Protein AF-A0A371YR78-F1 (afdb_monomer)

Nearest PDB structures (foldseek):
  7bwy-assembly3_C  TM=1.453E-01  e=8.650E+00  Antarctomyces psychrotrophicus

Mean predicted aligned error: 15.79 Å

Solvent-accessible surface area (backbone atoms only — not comparable to full-atom values): 16103 Å² total; per-residue (Å²): 145,84,81,76,69,66,65,63,57,56,56,53,57,57,55,60,62,66,70,72,74,78,79,88,76,85,85,79,84,78,85,78,88,76,86,79,81,86,80,88,74,90,76,87,78,86,79,80,78,83,82,79,84,77,8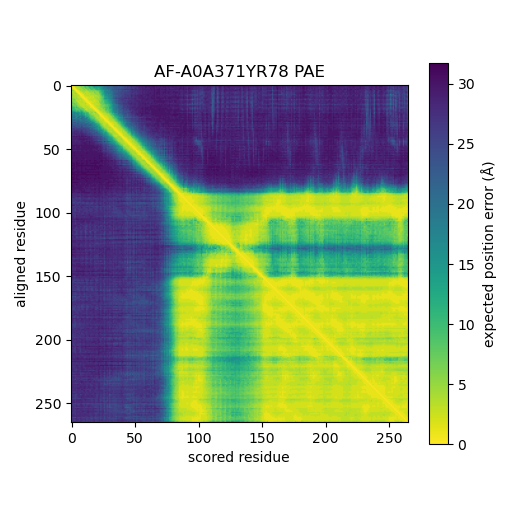8,82,81,84,84,84,78,90,74,90,76,82,88,77,92,69,91,77,86,76,79,84,77,72,75,77,74,77,75,76,80,82,65,42,43,71,67,46,56,89,37,47,34,34,39,39,13,26,40,37,47,44,45,32,54,66,52,73,69,54,25,52,50,46,23,53,54,46,34,73,73,44,98,54,50,83,39,72,64,49,49,51,53,25,46,50,56,29,70,72,48,66,53,78,96,53,67,42,30,34,34,39,36,33,68,35,90,56,38,33,24,41,40,41,24,26,44,43,60,32,39,36,27,77,42,70,45,58,92,34,36,43,36,39,40,41,24,7,50,35,38,49,38,64,46,72,83,72,58,90,81,36,46,43,33,36,32,33,70,37,73,76,70,40,91,82,46,40,81,56,88,63,75,54,54,68,59,34,64,98,42,72,67,56,52,48,50,47,38,68,62,37,72,51,76,70,71,44,80,48,53,33,64,60,39,40,74,46,78,45,109

Organism: NCBI:txid2136183

pLDDT: mean 79.12, std 22.02, range [37.0, 98.75]

Secondary structure (DSSP, 8-state):
--SSSHHHHHHHHHHHHHTS---------------------------PPP--------------PPP---------------PPPP-HHHHTTTSEEEEEEEEEE-TTSPPHHHHHHHHHHHHHTSS-TTSHHHHHHHHHHHHHPPPTT---EEEEEE--SS-EEEEEEESS--EEEEEESGGGEEEEEEEESS--EESSPPPTTSEEEEEESSPP--TTPEEPSSPP---SS--HHHHHHHHHHH-S--SEEEEEEEESEEEE-

Structure (mmCIF, N/CA/C/O backbone):
data_AF-A0A371YR78-F1
#
_entry.id   AF-A0A371YR78-F1
#
loop_
_atom_site.group_PDB
_atom_site.id
_atom_site.type_symbol
_atom_site.label_atom_id
_atom_site.label_alt_id
_atom_site.label_comp_id
_atom_site.label_asym_id
_atom_site.label_entity_id
_atom_site.label_seq_id
_atom_site.pdbx_PDB_ins_code
_atom_site.Cartn_x
_atom_site.Cartn_y
_atom_site.Cartn_z
_atom_site.occupancy
_atom_site.B_iso_or_equiv
_atom_site.auth_seq_id
_atom_site.auth_comp_id
_atom_site.auth_asym_id
_atom_site.auth_atom_id
_atom_site.pdbx_PDB_model_num
ATOM 1 N N . MET A 1 1 ? 42.076 -47.850 9.798 1.00 55.06 1 MET A N 1
ATOM 2 C CA . MET A 1 1 ? 42.773 -46.707 9.162 1.00 55.06 1 MET A CA 1
ATOM 3 C C . MET A 1 1 ? 41.816 -45.522 8.934 1.00 55.06 1 MET A C 1
ATOM 5 O O . MET A 1 1 ? 41.613 -45.125 7.803 1.00 55.06 1 MET A O 1
ATOM 9 N N . PHE A 1 2 ? 41.216 -44.944 9.986 1.00 54.38 2 PHE A N 1
ATOM 10 C CA . PHE A 1 2 ? 40.274 -43.804 9.857 1.00 54.38 2 PHE A CA 1
ATOM 11 C C . PHE A 1 2 ? 40.352 -42.824 11.050 1.00 54.38 2 PHE A C 1
ATOM 13 O O . PHE A 1 2 ? 39.359 -42.232 11.449 1.00 54.38 2 PHE A O 1
ATOM 20 N N . LYS A 1 3 ? 41.533 -42.659 11.666 1.00 50.00 3 LYS A N 1
ATOM 21 C CA . LYS A 1 3 ? 41.716 -41.764 12.832 1.00 50.00 3 LYS A CA 1
ATOM 22 C C . LYS A 1 3 ? 42.509 -40.478 12.559 1.00 50.00 3 LYS A C 1
ATOM 24 O O . LYS A 1 3 ? 42.510 -39.602 13.410 1.00 50.00 3 LYS A O 1
ATOM 29 N N . ASN A 1 4 ? 43.096 -40.310 11.370 1.00 50.75 4 ASN A N 1
ATOM 30 C CA . ASN A 1 4 ? 43.966 -39.160 11.069 1.00 50.75 4 ASN A CA 1
ATOM 31 C C . ASN A 1 4 ? 43.314 -38.030 10.254 1.00 50.75 4 ASN A C 1
ATOM 33 O O . ASN A 1 4 ? 43.978 -37.039 9.974 1.00 50.75 4 ASN A O 1
ATOM 37 N N . TRP A 1 5 ? 42.032 -38.131 9.887 1.00 50.28 5 TRP A N 1
ATOM 38 C CA . TRP A 1 5 ? 41.398 -37.127 9.016 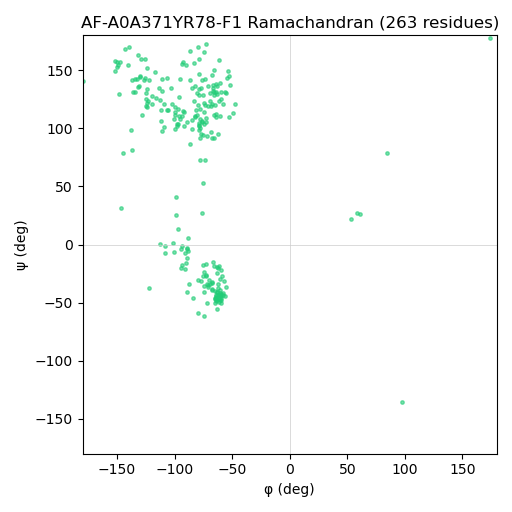1.00 50.28 5 TRP A CA 1
ATOM 39 C C . TRP A 1 5 ? 40.728 -35.966 9.775 1.00 50.28 5 TRP A C 1
ATOM 41 O O . TRP A 1 5 ? 40.595 -34.870 9.244 1.00 50.28 5 TRP A O 1
ATOM 51 N N . ILE A 1 6 ? 40.387 -36.159 11.053 1.00 59.34 6 ILE A N 1
ATOM 52 C CA . ILE A 1 6 ? 39.701 -35.143 11.875 1.00 59.34 6 ILE A CA 1
ATOM 53 C C . ILE A 1 6 ? 40.634 -34.007 12.335 1.00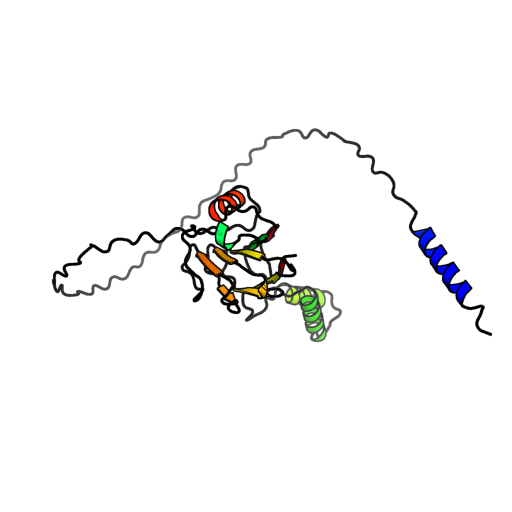 59.34 6 ILE A C 1
ATOM 55 O O . ILE A 1 6 ? 40.186 -32.876 12.509 1.00 59.34 6 ILE A O 1
ATOM 59 N N . PHE A 1 7 ? 41.940 -34.257 12.461 1.00 55.66 7 PHE A N 1
ATOM 60 C CA . PHE A 1 7 ? 42.885 -33.236 12.934 1.00 55.66 7 PHE A CA 1
ATOM 61 C C . PHE A 1 7 ? 43.213 -32.154 11.892 1.00 55.66 7 PHE A C 1
ATOM 63 O O . PHE A 1 7 ? 43.553 -31.035 12.267 1.00 55.66 7 PHE A O 1
ATOM 70 N N . VAL A 1 8 ? 43.056 -32.437 10.594 1.00 60.12 8 VAL A N 1
ATOM 71 C CA . VAL A 1 8 ? 43.388 -31.473 9.529 1.00 60.12 8 VAL A CA 1
ATOM 72 C C . VAL A 1 8 ? 42.315 -30.384 9.392 1.00 60.12 8 VAL A C 1
ATOM 74 O O . VAL A 1 8 ? 42.638 -29.234 9.100 1.00 60.12 8 VAL A O 1
ATOM 77 N N . HIS A 1 9 ? 41.046 -30.697 9.672 1.00 58.97 9 HIS A N 1
ATOM 78 C CA . HIS A 1 9 ? 39.962 -29.714 9.575 1.00 58.97 9 HIS A CA 1
ATOM 79 C C . HIS A 1 9 ? 39.868 -28.777 10.783 1.00 58.97 9 HIS A C 1
ATOM 81 O O . HIS A 1 9 ? 39.542 -27.605 10.610 1.00 58.97 9 HIS A O 1
ATOM 87 N N . PHE A 1 10 ? 40.239 -29.230 11.985 1.00 56.75 10 PHE A N 1
ATOM 88 C CA . PHE A 1 10 ? 40.263 -28.345 13.155 1.00 56.75 10 PHE A CA 1
ATOM 89 C C . PHE A 1 10 ? 41.344 -27.260 13.060 1.00 56.75 10 PHE A C 1
ATOM 91 O O . PHE A 1 10 ? 41.120 -26.136 13.504 1.00 56.75 10 PHE A O 1
ATOM 98 N N . PHE A 1 11 ? 42.482 -27.550 12.419 1.00 57.38 11 PHE A N 1
ATOM 99 C CA . PHE A 1 11 ? 43.563 -26.570 12.272 1.00 57.38 11 PHE A CA 1
ATOM 100 C C . PHE A 1 11 ? 43.200 -25.419 11.315 1.00 57.38 11 PHE A C 1
ATOM 102 O O . PHE A 1 11 ? 43.620 -24.284 11.526 1.00 57.38 11 PHE A O 1
ATOM 109 N N . TRP A 1 12 ? 42.361 -25.678 10.305 1.00 54.44 12 TRP A N 1
ATOM 110 C CA . TRP A 1 12 ? 41.886 -24.643 9.379 1.00 54.44 12 TRP A CA 1
ATOM 111 C C . TRP A 1 12 ? 40.834 -23.716 9.999 1.00 54.44 12 TRP A C 1
ATOM 113 O O . TRP A 1 12 ? 40.859 -22.515 9.744 1.00 54.44 12 TRP A O 1
ATOM 123 N N . ILE A 1 13 ? 39.949 -24.232 10.858 1.00 58.75 13 ILE A N 1
ATOM 124 C CA . ILE A 1 13 ? 38.912 -23.410 11.508 1.00 58.75 13 ILE A CA 1
ATOM 125 C C . ILE A 1 13 ? 39.537 -22.409 12.493 1.00 58.75 13 ILE A C 1
ATOM 127 O O . ILE A 1 13 ? 39.119 -21.253 12.543 1.00 58.75 13 ILE A O 1
ATOM 131 N N . VAL A 1 14 ? 40.585 -22.807 13.223 1.00 59.38 14 VAL A N 1
ATOM 132 C CA . VAL A 1 14 ? 41.291 -21.904 14.151 1.00 59.38 14 VAL A CA 1
ATOM 133 C C . VAL A 1 14 ? 42.070 -20.815 13.400 1.00 59.38 14 VAL A C 1
ATOM 135 O O . VAL A 1 14 ? 42.114 -19.675 13.859 1.00 59.38 14 VAL A O 1
ATOM 138 N N . LEU A 1 15 ? 42.617 -21.115 12.215 1.00 55.44 15 LEU A N 1
ATOM 139 C CA . LEU A 1 15 ? 43.353 -20.126 11.419 1.00 55.44 15 LEU A CA 1
ATOM 140 C C . LEU A 1 15 ? 42.436 -19.046 10.813 1.00 55.44 15 LEU A C 1
ATOM 142 O O . LEU A 1 15 ? 42.827 -17.885 10.733 1.00 55.44 15 LEU A O 1
ATOM 146 N N . VAL A 1 16 ? 41.203 -19.403 10.430 1.00 58.34 16 VAL A N 1
ATOM 147 C CA . VAL A 1 16 ? 40.225 -18.438 9.888 1.00 58.34 16 VAL A CA 1
ATOM 148 C C . VAL A 1 16 ? 39.695 -17.499 10.978 1.00 58.34 16 VAL A C 1
ATOM 150 O O . VAL A 1 16 ? 39.480 -16.318 10.716 1.00 58.34 16 VAL A O 1
ATOM 153 N N . LEU A 1 17 ? 39.551 -17.975 12.219 1.00 53.50 17 LEU A N 1
ATOM 154 C CA . LEU A 1 17 ? 39.110 -17.141 13.345 1.00 53.50 17 LEU A CA 1
ATOM 155 C C . LEU A 1 17 ? 40.182 -16.147 13.827 1.00 53.50 17 LEU A C 1
ATOM 157 O O . LEU A 1 17 ? 39.831 -15.071 14.307 1.00 53.50 17 LEU A O 1
ATOM 161 N N . ALA A 1 18 ? 41.472 -16.448 13.647 1.00 55.84 18 ALA A N 1
ATOM 162 C CA . ALA A 1 18 ? 42.561 -15.543 14.030 1.00 55.84 18 ALA A CA 1
ATOM 163 C C . ALA A 1 18 ? 42.749 -14.344 13.072 1.00 55.84 18 ALA A C 1
ATOM 165 O O . ALA A 1 18 ? 43.353 -13.346 13.455 1.00 55.84 18 ALA A O 1
ATOM 166 N N . LEU A 1 19 ? 42.210 -14.404 11.849 1.00 53.34 19 LEU A N 1
ATOM 167 C CA . LEU A 1 19 ? 42.351 -13.345 10.836 1.00 53.34 19 LEU A CA 1
ATOM 168 C C . LEU A 1 19 ? 41.259 -12.261 10.890 1.00 53.34 19 LEU A C 1
ATOM 170 O O . LEU A 1 19 ? 41.344 -11.285 10.153 1.00 53.34 19 LEU A O 1
ATOM 174 N N . ILE A 1 20 ? 40.253 -12.389 11.763 1.00 54.78 20 ILE A N 1
ATOM 175 C CA . ILE A 1 20 ? 39.130 -11.431 11.854 1.00 54.78 20 ILE A CA 1
ATOM 176 C C . ILE A 1 20 ? 39.370 -10.342 12.927 1.00 54.78 20 ILE A C 1
ATOM 178 O O . ILE A 1 20 ? 38.588 -9.405 13.048 1.00 54.78 20 ILE A O 1
ATOM 182 N N . GLN A 1 21 ? 40.469 -10.396 13.690 1.00 52.03 21 GLN A N 1
ATOM 183 C CA . GLN A 1 21 ? 40.718 -9.461 14.803 1.00 52.03 21 GLN A CA 1
ATOM 184 C C . GLN A 1 21 ? 41.622 -8.254 14.501 1.00 52.03 21 GLN A C 1
ATOM 186 O O . GLN A 1 21 ? 42.023 -7.551 15.428 1.00 52.03 21 GLN A O 1
ATOM 191 N N . THR A 1 22 ? 41.921 -7.941 13.241 1.00 50.50 22 THR A N 1
ATOM 192 C CA . THR A 1 22 ? 42.709 -6.741 12.922 1.00 50.50 22 THR A CA 1
ATOM 193 C C . THR A 1 22 ? 41.827 -5.550 12.541 1.00 50.50 22 THR A C 1
ATOM 195 O O . THR A 1 22 ? 41.166 -5.558 11.509 1.00 50.50 22 THR A O 1
ATOM 198 N N . GLU A 1 23 ? 41.924 -4.514 13.382 1.00 49.66 23 GLU A N 1
ATOM 199 C CA . GLU A 1 23 ? 41.679 -3.089 13.108 1.00 49.66 23 GLU A CA 1
ATOM 200 C C . GLU A 1 23 ? 40.237 -2.552 13.183 1.00 49.66 23 GLU A C 1
ATOM 202 O O . GLU A 1 23 ? 39.620 -2.182 12.189 1.00 49.66 23 GLU A O 1
ATOM 207 N N . GLN A 1 24 ? 39.761 -2.313 14.410 1.00 46.53 24 GLN A N 1
ATOM 208 C CA . GLN A 1 24 ? 38.930 -1.133 14.678 1.00 46.53 24 GLN A CA 1
ATOM 209 C C . GLN A 1 24 ? 39.798 -0.038 15.302 1.00 46.53 24 GLN A C 1
ATOM 211 O O . GLN A 1 24 ? 40.105 -0.052 16.493 1.00 46.53 24 GLN A O 1
ATOM 216 N N . LYS A 1 25 ? 40.214 0.914 14.465 1.00 54.31 25 LYS A N 1
ATOM 217 C CA . LYS A 1 25 ? 40.849 2.160 14.895 1.00 54.31 25 LYS A CA 1
ATOM 218 C C . LYS A 1 25 ? 39.745 3.118 15.380 1.00 54.31 25 LYS A C 1
ATOM 220 O O . LYS A 1 25 ? 38.772 3.305 14.648 1.00 54.31 25 LYS A O 1
ATOM 225 N N . PRO A 1 26 ? 39.845 3.714 16.580 1.00 55.88 26 PRO A N 1
ATOM 226 C CA . PRO A 1 26 ? 38.844 4.661 17.056 1.00 55.88 26 PRO A CA 1
ATOM 227 C C . PRO A 1 26 ? 38.851 5.925 16.186 1.00 55.88 26 PRO A C 1
ATOM 229 O O . PRO A 1 26 ? 39.904 6.500 15.911 1.00 55.88 26 PRO A O 1
ATOM 232 N N . ILE A 1 27 ? 37.663 6.340 15.745 1.00 54.22 27 ILE A N 1
ATOM 233 C CA . ILE A 1 27 ? 37.444 7.596 15.025 1.00 54.22 27 ILE A CA 1
ATOM 234 C C . ILE A 1 27 ? 37.484 8.728 16.057 1.00 54.22 27 ILE A C 1
ATOM 236 O O . ILE A 1 27 ? 36.554 8.903 16.843 1.00 54.22 27 ILE A O 1
ATOM 240 N N . THR A 1 28 ? 38.579 9.484 16.065 1.00 50.22 28 THR A N 1
ATOM 241 C CA . THR A 1 28 ? 38.681 10.760 16.777 1.00 50.22 28 THR A CA 1
ATOM 242 C C . THR A 1 28 ? 37.973 11.824 15.943 1.00 50.22 28 THR A C 1
ATOM 244 O O . THR A 1 28 ? 38.464 12.211 14.886 1.00 50.22 28 THR A O 1
ATOM 247 N N . ASN A 1 29 ? 36.808 12.283 16.397 1.00 52.91 29 ASN A N 1
ATOM 248 C CA . ASN A 1 29 ? 36.116 13.420 15.794 1.00 52.91 29 ASN A CA 1
ATOM 249 C C . ASN A 1 29 ? 36.775 14.722 16.271 1.00 52.91 29 ASN A C 1
ATOM 251 O O . ASN A 1 29 ? 36.485 15.199 17.368 1.00 52.91 29 ASN A O 1
ATOM 255 N N . GLU A 1 30 ? 37.651 15.303 15.452 1.00 47.72 30 GLU A N 1
ATOM 256 C CA . GLU A 1 30 ? 38.012 16.715 15.578 1.00 47.72 30 GLU A CA 1
ATOM 257 C C . GLU A 1 30 ? 36.854 17.571 15.056 1.00 47.72 30 GLU A C 1
ATOM 259 O O . GLU A 1 30 ? 36.501 17.550 13.877 1.00 47.72 30 GLU A O 1
ATOM 264 N N . ILE A 1 31 ? 36.239 18.325 15.964 1.00 49.16 31 ILE A N 1
ATOM 265 C CA . ILE A 1 31 ? 35.257 19.355 15.638 1.00 49.16 31 ILE A CA 1
ATOM 266 C C . ILE A 1 31 ? 36.040 20.571 15.136 1.00 49.16 31 ILE A C 1
ATOM 268 O O . ILE A 1 31 ? 36.513 21.390 15.922 1.00 49.16 31 ILE A O 1
ATOM 272 N N . THR A 1 32 ? 36.197 20.689 13.818 1.00 43.75 32 THR A N 1
ATOM 273 C CA . THR A 1 32 ? 36.641 21.936 13.187 1.00 43.75 32 THR A CA 1
ATOM 274 C C . THR A 1 32 ? 35.428 22.832 12.961 1.00 43.75 32 THR A C 1
ATOM 276 O O . THR A 1 32 ? 34.675 22.679 12.001 1.00 43.75 32 THR A O 1
ATOM 279 N N . THR A 1 33 ? 35.239 23.787 13.867 1.00 47.06 33 THR A N 1
ATOM 280 C CA . THR A 1 33 ? 34.300 24.900 13.708 1.00 47.06 33 THR A CA 1
ATOM 281 C C . THR A 1 33 ? 34.806 25.822 12.598 1.00 47.06 33 THR A C 1
ATOM 283 O O . THR A 1 33 ? 35.661 26.673 12.833 1.00 47.06 33 THR A O 1
ATOM 286 N N . SER A 1 34 ? 34.295 25.650 11.379 1.00 41.47 34 SER A N 1
ATOM 287 C CA . SER A 1 34 ? 34.470 26.621 10.298 1.00 41.47 34 SER A CA 1
ATOM 288 C C . SER A 1 34 ? 33.291 27.592 10.315 1.00 41.47 34 SER A C 1
ATOM 290 O O . SER A 1 34 ? 32.139 27.200 10.131 1.00 41.47 34 SER A O 1
ATOM 292 N N . GLN A 1 35 ? 33.589 28.855 10.613 1.00 46.53 35 GLN A N 1
ATOM 293 C CA . GLN A 1 35 ? 32.654 29.966 10.501 1.00 46.53 35 GLN A CA 1
ATOM 294 C C . GLN A 1 35 ? 32.346 30.206 9.021 1.00 46.53 35 GLN A C 1
ATOM 296 O O . GLN A 1 35 ? 33.255 30.479 8.239 1.00 46.53 35 GLN A O 1
ATOM 301 N N . LEU A 1 36 ? 31.070 30.111 8.645 1.00 42.03 36 LEU A N 1
ATOM 302 C CA . LEU A 1 36 ? 30.600 30.540 7.334 1.00 42.03 36 LEU A CA 1
ATOM 303 C C . LEU A 1 36 ? 30.043 31.959 7.462 1.00 42.03 36 LEU A C 1
ATOM 305 O O . LEU A 1 36 ? 29.018 32.187 8.106 1.00 42.03 36 LEU A O 1
ATOM 309 N N . GLU A 1 37 ? 30.759 32.907 6.866 1.00 44.47 37 GLU A N 1
ATOM 310 C CA . GLU A 1 37 ? 30.317 34.280 6.669 1.00 44.47 37 GLU A CA 1
ATOM 311 C C . GLU A 1 37 ? 29.090 34.324 5.752 1.00 44.47 37 GLU A C 1
ATOM 313 O O . GLU A 1 37 ? 29.060 33.766 4.653 1.00 44.47 37 GLU A O 1
ATOM 318 N N . THR A 1 38 ? 28.066 35.034 6.214 1.00 39.38 38 THR A N 1
ATOM 319 C CA . THR A 1 38 ? 26.850 35.329 5.459 1.00 39.38 38 THR A CA 1
ATOM 320 C C . THR A 1 38 ? 27.136 36.471 4.483 1.00 39.38 38 THR A C 1
ATOM 322 O O . THR A 1 38 ? 27.159 37.635 4.881 1.00 39.38 38 THR A O 1
ATOM 325 N N . VAL A 1 39 ? 27.329 36.169 3.196 1.00 40.88 39 VAL A N 1
ATOM 326 C CA . VAL A 1 39 ? 27.308 37.186 2.133 1.00 40.88 39 VAL A CA 1
ATOM 327 C C . VAL A 1 39 ? 25.931 37.186 1.479 1.00 40.88 39 VAL A C 1
ATOM 329 O O . VAL A 1 39 ? 25.578 36.316 0.685 1.00 40.88 39 VAL A O 1
ATOM 332 N N . ASN A 1 40 ? 25.147 38.201 1.836 1.00 43.00 40 ASN A N 1
ATOM 333 C CA . ASN A 1 40 ? 23.921 38.577 1.149 1.00 43.00 40 ASN A CA 1
ATOM 334 C C . ASN A 1 40 ? 24.253 39.049 -0.271 1.00 43.00 40 ASN A C 1
ATOM 336 O O . ASN A 1 40 ? 24.930 40.059 -0.460 1.00 43.00 40 ASN A O 1
ATOM 340 N N . THR A 1 41 ? 23.722 38.380 -1.290 1.00 37.00 41 THR A N 1
ATOM 341 C CA . THR A 1 41 ? 23.574 38.984 -2.619 1.00 37.00 41 THR A CA 1
ATOM 342 C C . THR A 1 41 ? 22.211 38.609 -3.177 1.00 37.00 41 THR A C 1
ATOM 344 O O . THR A 1 41 ? 21.991 37.516 -3.694 1.00 37.00 41 THR A O 1
ATOM 347 N N . ALA A 1 42 ? 21.273 39.544 -3.033 1.00 40.72 42 ALA A N 1
ATOM 348 C CA . ALA A 1 42 ? 19.962 39.489 -3.651 1.00 40.72 42 ALA A CA 1
ATOM 349 C C . ALA A 1 42 ? 20.119 39.550 -5.176 1.00 40.72 42 ALA A C 1
ATOM 351 O O . ALA A 1 42 ? 20.467 40.587 -5.739 1.00 40.72 42 ALA A O 1
ATOM 352 N N . ARG A 1 43 ? 19.849 38.432 -5.854 1.00 37.22 43 ARG A N 1
ATOM 353 C CA . ARG A 1 43 ? 19.693 38.389 -7.308 1.00 37.22 43 ARG A CA 1
ATOM 354 C C . ARG A 1 43 ? 18.200 38.429 -7.616 1.00 37.22 43 ARG A C 1
ATOM 356 O O . ARG A 1 43 ? 17.505 37.430 -7.464 1.00 37.22 43 ARG A O 1
ATOM 363 N N . GLN A 1 44 ? 17.706 39.599 -8.013 1.00 38.88 44 GLN A N 1
ATOM 364 C CA . GLN A 1 44 ? 16.355 39.747 -8.548 1.00 38.88 44 GLN A CA 1
ATOM 365 C C . GLN A 1 44 ? 16.255 38.962 -9.861 1.00 38.88 44 GLN A C 1
ATOM 367 O O . GLN A 1 44 ? 16.903 39.300 -10.851 1.00 38.88 44 GLN A O 1
ATOM 372 N N . ILE A 1 45 ? 15.459 37.893 -9.857 1.00 39.59 45 ILE A N 1
ATOM 373 C CA . ILE A 1 45 ? 15.058 37.185 -11.071 1.00 39.59 45 ILE A CA 1
ATOM 374 C C . ILE A 1 45 ? 13.721 37.779 -11.501 1.00 39.59 45 ILE A C 1
ATOM 376 O O . ILE A 1 45 ? 12.702 37.619 -10.833 1.00 39.59 45 ILE A O 1
ATOM 380 N N . ASN A 1 46 ? 13.757 38.495 -12.619 1.00 42.84 46 ASN A N 1
ATOM 381 C CA . ASN A 1 46 ? 12.594 39.061 -13.281 1.00 42.84 46 ASN A CA 1
ATOM 382 C C . ASN A 1 46 ? 11.854 37.918 -14.000 1.00 42.84 46 ASN A C 1
ATOM 384 O O . ASN A 1 46 ? 12.230 37.527 -15.106 1.00 42.84 46 ASN A O 1
ATOM 388 N N . VAL A 1 47 ? 10.849 37.325 -13.350 1.00 37.47 47 VAL A N 1
ATOM 389 C CA . VAL A 1 47 ? 9.997 36.299 -13.966 1.00 37.47 47 VAL A CA 1
ATOM 390 C C . VAL A 1 47 ? 8.888 37.000 -14.741 1.00 37.47 47 VAL A C 1
ATOM 392 O O . VAL A 1 47 ? 7.971 37.588 -14.172 1.00 37.47 47 VAL A O 1
ATOM 395 N N . ARG A 1 48 ? 9.010 36.952 -16.067 1.00 37.66 48 ARG A N 1
ATOM 396 C CA . ARG A 1 48 ? 8.016 37.424 -17.031 1.00 37.66 48 ARG A CA 1
ATOM 397 C C . ARG A 1 48 ? 6.823 36.464 -17.010 1.00 37.66 48 ARG A C 1
ATOM 399 O O . ARG A 1 48 ? 6.979 35.280 -17.295 1.00 37.66 48 ARG A O 1
ATOM 406 N N . THR A 1 49 ? 5.651 36.977 -16.664 1.00 43.62 49 THR A N 1
ATOM 407 C CA . THR A 1 49 ? 4.365 36.273 -16.723 1.00 43.62 49 THR A CA 1
ATOM 408 C C . THR A 1 49 ? 4.007 35.972 -18.184 1.00 43.62 49 THR A C 1
ATOM 410 O O . THR A 1 49 ? 4.031 36.900 -18.996 1.00 43.62 49 THR A O 1
ATOM 413 N N . PRO A 1 50 ? 3.669 34.728 -18.563 1.00 41.19 50 PRO A N 1
ATOM 414 C CA . PRO A 1 50 ? 3.039 34.472 -19.847 1.00 41.19 50 PRO A CA 1
ATOM 415 C C . PRO A 1 50 ? 1.551 34.833 -19.766 1.00 41.19 50 PRO A C 1
ATOM 417 O O . PRO A 1 50 ? 0.783 34.247 -19.004 1.00 41.19 50 PRO A O 1
ATOM 420 N N . THR A 1 51 ? 1.163 35.830 -20.556 1.00 38.06 51 THR A N 1
ATOM 421 C CA . THR A 1 51 ? -0.225 36.174 -20.862 1.00 38.06 51 THR A CA 1
ATOM 422 C C . THR A 1 51 ? -0.832 35.026 -21.669 1.00 38.06 51 THR A C 1
ATOM 424 O O . THR A 1 51 ? -0.423 34.785 -22.801 1.00 38.06 51 THR A O 1
ATOM 427 N N . SER A 1 52 ? -1.776 34.291 -21.080 1.00 42.56 52 SER A N 1
ATOM 428 C CA . SER A 1 52 ? -2.614 33.337 -21.810 1.00 42.56 52 SER A CA 1
ATOM 429 C C . SER A 1 52 ? -3.706 34.121 -22.528 1.00 42.56 52 SER A C 1
ATOM 431 O O . SER A 1 52 ? -4.660 34.572 -21.895 1.00 42.56 52 SER A O 1
ATOM 433 N N . GLU A 1 53 ? -3.563 34.287 -23.840 1.00 46.25 53 GLU A N 1
ATOM 434 C CA . GLU A 1 53 ? -4.680 34.640 -24.712 1.00 46.25 53 GLU A CA 1
ATOM 435 C C . GLU A 1 53 ? -5.702 33.499 -24.691 1.00 46.25 53 GLU A C 1
ATOM 437 O O . GLU A 1 53 ? -5.369 32.314 -24.746 1.00 46.25 53 GLU A O 1
ATOM 442 N N . ARG A 1 54 ? -6.957 33.887 -24.485 1.00 37.47 54 ARG A N 1
ATOM 443 C CA . ARG A 1 54 ? -8.122 33.032 -24.316 1.00 37.47 54 ARG A CA 1
ATOM 444 C C . ARG A 1 54 ? -8.965 33.246 -25.566 1.00 37.47 54 ARG A C 1
ATOM 446 O O . ARG A 1 54 ? -9.680 34.238 -25.635 1.00 37.47 54 ARG A O 1
ATOM 453 N N . ASP A 1 55 ? -8.852 32.352 -26.541 1.00 38.72 55 ASP A N 1
ATOM 454 C CA . ASP A 1 55 ? -9.763 32.345 -27.684 1.00 38.72 55 ASP A CA 1
ATOM 455 C C . ASP A 1 55 ? -11.082 31.688 -27.267 1.00 38.72 55 ASP A C 1
ATOM 457 O O . ASP A 1 55 ? -11.204 30.471 -27.111 1.00 38.72 55 ASP A O 1
ATOM 461 N N . GLU A 1 56 ? -12.076 32.543 -27.042 1.00 43.72 56 GLU A N 1
ATOM 462 C CA . GLU A 1 56 ? -13.482 32.184 -26.965 1.00 43.72 56 GLU A CA 1
ATOM 463 C C . GLU A 1 56 ? -14.010 31.875 -28.373 1.00 43.72 56 GLU A C 1
ATOM 465 O O . GLU A 1 56 ? -14.058 32.740 -29.244 1.00 43.72 56 GLU A O 1
ATOM 470 N N . SER A 1 57 ? -14.500 30.655 -28.586 1.00 40.25 57 SER A N 1
ATOM 471 C CA . SER A 1 57 ? -15.526 30.401 -29.601 1.00 40.25 57 SER A CA 1
ATOM 472 C C . SER A 1 57 ? -16.588 29.462 -29.030 1.00 40.25 57 SER A C 1
ATOM 474 O O . SER A 1 57 ? -16.589 28.249 -29.221 1.00 40.25 57 SER A O 1
ATOM 476 N N . PHE A 1 58 ? -17.507 30.049 -28.262 1.00 39.38 58 PHE A N 1
ATOM 477 C CA . PHE A 1 58 ? -18.749 29.397 -27.861 1.00 39.38 58 PHE A CA 1
ATOM 478 C C . PHE A 1 58 ? -19.763 29.532 -29.003 1.00 39.38 58 PHE A C 1
ATOM 480 O O . PHE A 1 58 ? -20.252 30.623 -29.291 1.00 39.38 58 PHE A O 1
ATOM 487 N N . SER A 1 59 ? -20.081 28.414 -29.657 1.00 41.22 59 SER A N 1
ATOM 488 C CA . SER A 1 59 ? -21.217 28.317 -30.572 1.00 41.22 59 SER A CA 1
ATOM 489 C C . SER A 1 59 ? -22.493 28.098 -29.756 1.00 41.22 59 SER A C 1
ATOM 491 O O . SER A 1 59 ? -22.636 27.101 -29.048 1.00 41.22 59 SER A O 1
ATOM 493 N N . THR A 1 60 ? -23.406 29.062 -29.821 1.00 37.09 60 THR A N 1
ATOM 494 C CA . THR A 1 60 ? -24.727 29.032 -29.193 1.00 37.09 60 THR A CA 1
ATOM 495 C C . THR A 1 60 ? -25.752 28.412 -30.143 1.00 37.09 60 THR A C 1
ATOM 497 O O . THR A 1 60 ? -26.232 29.057 -31.072 1.00 37.09 60 THR A O 1
ATOM 500 N N . THR A 1 61 ? -26.162 27.169 -29.887 1.00 46.75 61 THR A N 1
ATOM 501 C CA . THR A 1 61 ? -27.409 26.618 -30.441 1.00 46.75 61 THR A CA 1
ATOM 502 C C . THR A 1 61 ? -28.534 26.747 -29.422 1.00 46.75 61 THR A C 1
ATOM 504 O O . THR A 1 61 ? -28.626 25.984 -28.461 1.00 46.75 61 THR A O 1
ATOM 507 N N . ASN A 1 62 ? -29.403 27.729 -29.664 1.00 41.25 62 ASN A N 1
ATOM 508 C CA . ASN A 1 62 ? -30.691 27.891 -29.001 1.00 41.25 62 ASN A CA 1
ATOM 509 C C . ASN A 1 62 ? -31.572 26.664 -29.266 1.00 41.25 62 ASN A C 1
ATOM 511 O O . ASN A 1 62 ? -32.054 26.481 -30.381 1.00 41.25 62 ASN A O 1
ATOM 515 N N . THR A 1 63 ? -31.820 25.858 -28.232 1.00 39.97 63 THR A N 1
ATOM 516 C CA . THR A 1 63 ? -32.892 24.856 -28.250 1.00 39.97 63 THR A CA 1
ATOM 517 C C . THR A 1 63 ? -33.958 25.278 -27.251 1.00 39.97 63 THR A C 1
ATOM 519 O O . THR A 1 63 ? -33.768 25.230 -26.038 1.00 39.97 63 THR A O 1
ATOM 522 N N . THR A 1 64 ? -35.074 25.759 -27.786 1.00 42.09 64 THR A N 1
ATOM 523 C CA . THR A 1 64 ? -36.270 26.146 -27.045 1.00 42.09 64 THR A CA 1
ATOM 524 C C . THR A 1 64 ? -36.975 24.879 -26.558 1.00 42.09 64 THR A C 1
ATOM 526 O O . THR A 1 64 ? -37.604 24.184 -27.351 1.00 42.09 64 THR A O 1
ATOM 529 N N . HIS A 1 65 ? -36.878 24.570 -25.263 1.00 43.97 65 HIS A N 1
ATOM 530 C CA . HIS A 1 65 ? -37.716 23.551 -24.633 1.00 43.97 65 HIS A CA 1
ATOM 531 C C . HIS A 1 65 ? -38.843 24.206 -23.839 1.00 43.97 65 HIS A C 1
ATOM 533 O O . HIS A 1 65 ? -38.638 25.017 -22.938 1.00 43.97 65 HIS A O 1
ATOM 539 N N . THR A 1 66 ? -40.050 23.844 -24.248 1.00 43.22 66 THR A N 1
ATOM 540 C CA . THR A 1 66 ? -41.351 24.258 -23.746 1.00 43.22 66 THR A CA 1
ATOM 541 C C . THR A 1 66 ? -41.507 23.890 -22.271 1.00 43.22 66 THR A C 1
ATOM 543 O O . THR A 1 66 ? -41.361 22.731 -21.888 1.00 43.22 66 THR A O 1
ATOM 546 N N . ALA A 1 67 ? -41.818 24.887 -21.442 1.00 44.66 67 ALA A N 1
ATOM 547 C CA . ALA A 1 67 ? -42.115 24.715 -20.028 1.00 44.66 67 ALA A CA 1
ATOM 548 C C . ALA A 1 67 ? -43.450 23.975 -19.840 1.00 44.66 67 ALA A C 1
ATOM 550 O O . ALA A 1 67 ? -44.503 24.470 -20.238 1.00 44.66 67 ALA A O 1
ATOM 551 N N . SER A 1 68 ? -43.406 22.810 -19.193 1.00 49.88 68 SER A N 1
ATOM 552 C CA . SER A 1 68 ? -44.576 22.157 -18.603 1.00 49.88 68 SER A CA 1
ATOM 553 C C . SER A 1 68 ? -44.451 22.240 -17.086 1.00 49.88 68 SER A C 1
ATOM 555 O O . SER A 1 68 ? -43.703 21.487 -16.466 1.00 49.88 68 SER A O 1
ATOM 557 N N . ASN A 1 69 ? -45.176 23.190 -16.500 1.00 49.38 69 ASN A N 1
ATOM 558 C CA . ASN A 1 69 ? -45.295 23.368 -15.059 1.00 49.38 69 ASN A CA 1
ATOM 559 C C . ASN A 1 69 ? -46.162 22.250 -14.461 1.00 49.38 69 ASN A C 1
ATOM 561 O O . ASN A 1 69 ? -47.380 22.260 -14.623 1.00 49.38 69 ASN A O 1
ATOM 565 N N . ALA A 1 70 ? -45.544 21.334 -13.718 1.00 47.53 70 ALA A N 1
ATOM 566 C CA . ALA A 1 70 ? -46.232 20.494 -12.743 1.00 47.53 70 ALA A CA 1
ATOM 567 C C . ALA A 1 70 ? -45.556 20.691 -11.373 1.00 47.53 70 ALA A C 1
ATOM 569 O O . ALA A 1 70 ? -44.362 20.409 -11.247 1.00 47.53 70 ALA A O 1
ATOM 570 N N . PRO A 1 71 ? -46.262 21.194 -10.344 1.00 49.06 71 PRO A N 1
ATOM 571 C CA . PRO A 1 71 ? -45.689 21.332 -9.012 1.00 49.06 71 PRO A CA 1
ATOM 572 C C . PRO A 1 71 ? -45.603 19.954 -8.345 1.00 49.06 71 PRO A C 1
ATOM 574 O O . PRO A 1 71 ? -46.601 19.406 -7.881 1.00 49.06 71 PRO A O 1
ATOM 577 N N . ILE A 1 72 ? -44.397 19.388 -8.295 1.00 45.19 72 ILE A N 1
ATOM 578 C CA . ILE A 1 72 ? -44.096 18.218 -7.466 1.00 45.19 72 ILE A CA 1
ATOM 579 C C . ILE A 1 72 ? -43.823 18.731 -6.052 1.00 45.19 72 ILE A C 1
ATOM 581 O O . ILE A 1 72 ? -42.808 19.375 -5.790 1.00 45.19 72 ILE A O 1
ATOM 585 N N . SER A 1 73 ? -44.745 18.453 -5.133 1.00 49.03 73 SER A N 1
ATOM 586 C CA . SER A 1 73 ? -44.564 18.669 -3.699 1.00 49.03 73 SER A CA 1
ATOM 587 C C . SER A 1 73 ? -43.503 17.699 -3.167 1.00 49.03 73 SER A C 1
ATOM 589 O O . SER A 1 73 ? -43.808 16.560 -2.806 1.00 49.03 73 SER A O 1
ATOM 591 N N . ILE A 1 74 ? -42.243 18.132 -3.145 1.00 46.25 74 ILE A N 1
ATOM 592 C CA . ILE A 1 74 ? -41.150 17.387 -2.517 1.00 46.25 74 ILE A CA 1
ATOM 593 C C . ILE A 1 74 ? -41.284 17.560 -1.003 1.00 46.25 74 ILE A C 1
ATOM 595 O O . ILE A 1 74 ? -41.033 18.626 -0.445 1.00 46.25 74 ILE A O 1
ATOM 599 N N . ASN A 1 75 ? -41.720 16.491 -0.346 1.00 43.03 75 ASN A N 1
ATOM 600 C CA . ASN A 1 75 ? -41.827 16.387 1.100 1.00 43.03 75 ASN A CA 1
ATOM 601 C C . ASN A 1 75 ? -40.406 16.288 1.696 1.00 43.03 75 ASN A C 1
ATOM 603 O O . ASN A 1 75 ? -39.820 15.209 1.746 1.00 43.03 75 ASN A O 1
ATOM 607 N N . GLN A 1 76 ? -39.826 17.425 2.094 1.00 46.62 76 GLN A N 1
ATOM 608 C CA . GLN A 1 76 ? -38.445 17.571 2.595 1.00 46.62 76 GLN A CA 1
ATOM 609 C C . GLN A 1 76 ? -38.225 17.078 4.043 1.00 46.62 76 GLN A C 1
ATOM 611 O O . GLN A 1 76 ? -37.305 17.523 4.721 1.00 46.62 76 GLN A O 1
ATOM 616 N N . ASN A 1 77 ? -39.013 16.115 4.520 1.00 44.91 77 ASN A N 1
ATOM 617 C CA . ASN A 1 77 ? -38.852 15.538 5.859 1.00 44.91 77 ASN A CA 1
ATOM 618 C C . ASN A 1 77 ? -38.090 14.203 5.836 1.00 44.91 77 ASN A C 1
ATOM 620 O O . ASN A 1 77 ? -38.441 13.270 6.556 1.00 44.91 77 ASN A O 1
ATOM 624 N N . GLN A 1 78 ? -37.036 14.092 5.022 1.00 48.44 78 GLN A N 1
ATOM 625 C CA . GLN A 1 78 ? -36.042 13.039 5.234 1.00 48.44 78 GLN A CA 1
ATOM 626 C C . GLN A 1 78 ? -35.145 13.473 6.389 1.00 48.44 78 GLN A C 1
ATOM 628 O O . GLN A 1 78 ? -34.163 14.189 6.209 1.00 48.44 78 GLN A O 1
ATOM 633 N N . ALA A 1 79 ? -35.538 13.055 7.593 1.00 47.16 79 ALA A N 1
ATOM 634 C CA . ALA A 1 79 ? -34.678 13.061 8.758 1.00 47.16 79 ALA A CA 1
ATOM 635 C C . ALA A 1 79 ? -33.350 12.404 8.365 1.00 47.16 79 ALA A C 1
ATOM 637 O O . ALA A 1 79 ? -33.303 11.220 8.035 1.00 47.16 79 ALA A O 1
ATOM 638 N N . THR A 1 80 ? -32.282 13.195 8.343 1.00 48.97 80 THR A N 1
ATOM 639 C CA . THR A 1 80 ? -30.918 12.711 8.187 1.00 48.97 80 THR A CA 1
ATOM 640 C C . THR A 1 80 ? -30.627 11.812 9.379 1.00 48.97 80 THR A C 1
ATOM 642 O O . THR A 1 80 ? -30.282 12.286 10.461 1.00 48.97 80 THR A O 1
ATOM 645 N N . GLU A 1 81 ? -30.819 10.502 9.204 1.00 52.97 81 GLU A N 1
ATOM 646 C CA . GLU A 1 81 ? -30.333 9.507 10.151 1.00 52.97 81 GLU A CA 1
ATOM 647 C C . GLU A 1 81 ? -28.845 9.776 10.353 1.00 52.97 81 GLU A C 1
ATOM 649 O O . GLU A 1 81 ? -28.019 9.633 9.448 1.00 52.97 81 GLU A O 1
ATOM 654 N N . LYS A 1 82 ? -28.513 10.265 11.547 1.00 59.62 82 LYS A N 1
ATOM 655 C CA . LYS A 1 82 ? -27.151 10.583 11.946 1.00 59.62 82 LYS A CA 1
ATOM 656 C C . LYS A 1 82 ? -26.385 9.265 12.001 1.00 59.62 82 LYS A C 1
ATOM 658 O O . LYS A 1 82 ? -26.422 8.572 13.015 1.00 59.62 82 LYS A O 1
ATOM 663 N N . LYS A 1 83 ? -25.743 8.901 10.885 1.00 67.12 83 LYS A N 1
ATOM 664 C CA . LYS A 1 83 ? -24.899 7.710 10.754 1.00 67.12 83 LYS A CA 1
ATOM 665 C C . LYS A 1 83 ? -23.957 7.663 11.958 1.00 67.12 83 LYS A C 1
ATOM 667 O O . LYS A 1 83 ? -23.238 8.628 12.215 1.00 67.12 83 LYS A O 1
ATOM 672 N N . SER A 1 84 ? -24.030 6.580 12.732 1.00 71.62 84 SER A N 1
ATOM 673 C CA . SER A 1 84 ? -23.193 6.406 13.920 1.00 71.62 84 SER A CA 1
ATOM 674 C C . SER A 1 84 ? -21.725 6.535 13.529 1.00 71.62 84 SER A C 1
ATOM 676 O O . SER A 1 84 ? -21.288 5.881 12.580 1.00 71.62 84 SER A O 1
ATOM 678 N N . LEU A 1 85 ? -20.988 7.357 14.279 1.00 83.69 85 LEU A N 1
ATOM 679 C CA . LEU A 1 85 ? -19.558 7.552 14.081 1.00 83.69 85 LEU A CA 1
ATOM 680 C C . LEU A 1 85 ? -18.844 6.201 14.242 1.00 83.69 85 LEU A C 1
ATOM 682 O O . LEU A 1 85 ? -19.114 5.477 15.208 1.00 83.69 85 LEU A O 1
ATOM 686 N N . ILE A 1 86 ? -17.974 5.831 13.304 1.00 92.25 86 ILE A N 1
ATOM 687 C CA . ILE A 1 86 ? -17.281 4.537 13.360 1.00 92.25 86 ILE A CA 1
ATOM 688 C C . ILE A 1 86 ? -16.191 4.608 14.435 1.00 92.25 86 ILE A C 1
ATOM 690 O O . ILE A 1 86 ? -15.275 5.425 14.357 1.00 92.25 86 ILE A O 1
ATOM 694 N N . ASN A 1 87 ? -16.248 3.722 15.434 1.00 94.19 87 ASN A N 1
ATOM 695 C CA . ASN A 1 87 ? -15.191 3.630 16.440 1.00 94.19 87 ASN A CA 1
ATOM 696 C C . ASN A 1 87 ? -14.059 2.706 15.965 1.00 94.19 87 ASN A C 1
ATOM 698 O O . ASN A 1 87 ? -14.040 1.509 16.261 1.00 94.19 87 ASN A O 1
ATOM 702 N N . PHE A 1 88 ? -13.097 3.263 15.227 1.00 96.06 88 PHE A N 1
ATOM 703 C CA . PHE A 1 88 ? -11.956 2.500 14.711 1.00 96.06 88 PHE A CA 1
ATOM 704 C C . PHE A 1 88 ? -11.095 1.876 15.809 1.00 96.06 88 PHE A C 1
ATOM 706 O O . PHE A 1 88 ? -10.552 0.796 15.586 1.00 96.06 88 PHE A O 1
ATOM 713 N N . LYS A 1 89 ? -11.025 2.496 16.996 1.00 96.31 89 LYS A N 1
ATOM 714 C CA . LYS A 1 89 ? -10.263 1.981 18.142 1.00 96.31 89 LYS A CA 1
ATOM 715 C C . LYS A 1 89 ? -10.693 0.563 18.517 1.00 96.31 89 LYS A C 1
ATOM 717 O O . LYS A 1 89 ? -9.846 -0.299 18.732 1.00 96.31 89 LYS A O 1
ATOM 722 N N . ASP A 1 90 ? -12.000 0.318 18.550 1.00 96.00 90 ASP A N 1
ATOM 723 C CA . ASP A 1 90 ? -12.556 -0.982 18.933 1.00 96.00 90 ASP A CA 1
ATOM 724 C C . ASP A 1 90 ? -12.294 -2.032 17.842 1.00 96.00 90 ASP A C 1
ATOM 726 O O . ASP A 1 90 ? -11.983 -3.188 18.130 1.00 96.00 90 ASP A O 1
ATOM 730 N N . ILE A 1 91 ? -12.349 -1.623 16.569 1.00 95.94 91 ILE A N 1
ATOM 731 C CA . ILE A 1 91 ? -12.082 -2.502 15.422 1.00 95.94 91 ILE A CA 1
ATOM 732 C C . ILE A 1 91 ? -10.622 -2.981 15.443 1.00 95.94 91 ILE A C 1
ATOM 734 O O . ILE A 1 91 ? -10.353 -4.182 15.309 1.00 95.94 91 ILE A O 1
ATOM 738 N N . ILE A 1 92 ? -9.680 -2.060 15.661 1.00 97.12 92 ILE A N 1
ATOM 739 C CA . ILE A 1 92 ? -8.236 -2.345 15.651 1.00 97.12 92 ILE A CA 1
ATOM 740 C C . ILE A 1 92 ? -7.686 -2.788 17.010 1.00 97.12 92 ILE A C 1
ATOM 742 O O . ILE A 1 92 ? -6.476 -2.981 17.134 1.00 97.12 92 ILE A O 1
ATOM 746 N N . ALA A 1 93 ? -8.539 -2.980 18.019 1.00 96.69 93 ALA A N 1
ATOM 747 C CA . ALA A 1 93 ? -8.113 -3.468 19.327 1.00 96.69 93 ALA A CA 1
ATOM 748 C C . ALA A 1 93 ? -7.280 -4.757 19.189 1.00 96.69 93 ALA A C 1
ATOM 750 O O . ALA A 1 93 ? -7.606 -5.638 18.383 1.00 96.69 93 ALA A O 1
ATOM 751 N N . ASP A 1 94 ? -6.191 -4.853 19.950 1.00 96.19 94 ASP A N 1
ATOM 752 C CA . ASP A 1 94 ? -5.246 -5.979 19.930 1.00 96.19 94 ASP A CA 1
ATOM 753 C C . ASP A 1 94 ? -4.595 -6.253 18.561 1.00 96.19 94 ASP A C 1
ATOM 755 O O . ASP A 1 94 ? -4.248 -7.398 18.260 1.00 96.19 94 ASP A O 1
ATOM 759 N N . SER A 1 95 ? -4.459 -5.235 17.705 1.00 98.00 95 SER A N 1
ATOM 760 C CA . SER A 1 95 ? -3.683 -5.321 16.462 1.00 98.00 95 SER A CA 1
ATOM 761 C C . SER A 1 95 ? -2.608 -4.250 16.383 1.00 98.00 95 SER A C 1
ATOM 763 O O . SER A 1 95 ? -2.751 -3.162 16.938 1.00 98.00 95 SER A O 1
ATOM 765 N N . GLU A 1 96 ? -1.540 -4.572 15.667 1.00 98.31 96 GLU A N 1
ATOM 766 C CA . GLU A 1 96 ? -0.504 -3.624 15.280 1.00 98.31 96 GLU A CA 1
ATOM 767 C C . GLU A 1 96 ? -1.042 -2.742 14.146 1.00 98.31 96 GLU A C 1
ATOM 769 O O . GLU A 1 96 ? -1.603 -3.246 13.167 1.00 98.31 96 GLU A O 1
ATOM 774 N N . LEU A 1 97 ? -0.929 -1.420 14.296 1.00 98.56 97 LEU A N 1
ATOM 775 C CA . LEU A 1 97 ? -1.426 -0.456 13.316 1.00 98.56 97 LEU A CA 1
ATOM 776 C C . LEU A 1 97 ? -0.261 0.017 12.452 1.00 98.56 97 LEU A C 1
ATOM 778 O O . LEU A 1 97 ? 0.621 0.733 12.925 1.00 98.56 97 LEU A O 1
ATOM 782 N N . HIS A 1 98 ? -0.264 -0.357 11.180 1.00 98.69 98 HIS A N 1
ATOM 783 C CA . HIS A 1 98 ? 0.785 0.028 10.245 1.00 98.69 98 HIS A CA 1
ATOM 784 C C . HIS A 1 98 ? 0.245 0.997 9.207 1.00 98.69 98 HIS A C 1
ATOM 786 O O . HIS A 1 98 ? -0.882 0.866 8.727 1.00 98.69 98 HIS A O 1
ATOM 792 N N . TYR A 1 99 ? 1.085 1.955 8.843 1.00 98.69 99 TYR A N 1
ATOM 793 C CA . TYR A 1 99 ? 0.799 2.918 7.799 1.00 98.69 99 TYR A CA 1
ATOM 794 C C . TYR A 1 99 ? 1.694 2.673 6.589 1.00 98.69 99 TYR A C 1
ATOM 796 O O . TYR A 1 99 ? 2.913 2.556 6.739 1.00 98.69 99 TYR A O 1
ATOM 804 N N . VAL A 1 100 ? 1.087 2.646 5.405 1.00 98.69 100 VAL A N 1
ATOM 805 C CA . VAL A 1 100 ? 1.769 2.597 4.114 1.00 98.69 100 VAL A CA 1
ATOM 806 C C . VAL A 1 100 ? 1.282 3.764 3.262 1.00 98.69 100 VAL A C 1
ATOM 808 O O . VAL A 1 100 ? 0.091 3.859 2.976 1.00 98.69 100 VAL A O 1
ATOM 811 N N . GLY A 1 101 ? 2.187 4.654 2.862 1.00 98.31 101 GLY A N 1
ATOM 812 C CA . GLY A 1 101 ? 1.882 5.793 1.993 1.00 98.31 101 GLY A CA 1
ATOM 813 C C . GLY A 1 101 ? 2.772 5.806 0.759 1.00 98.31 101 GLY A C 1
ATOM 814 O O . GLY A 1 101 ? 3.990 5.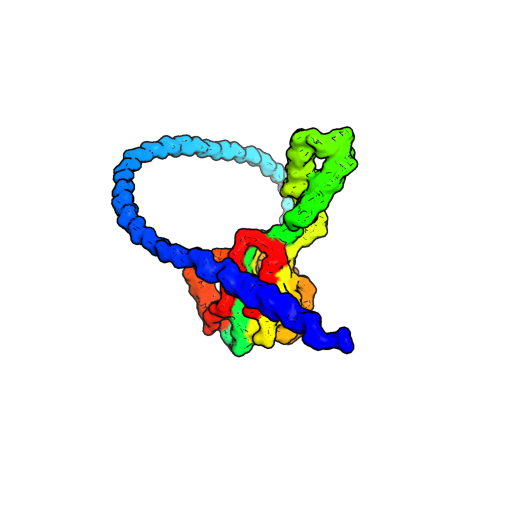706 0.886 1.00 98.31 101 GLY A O 1
ATOM 815 N N . VAL A 1 102 ? 2.187 5.940 -0.427 1.00 98.19 102 VAL A N 1
ATOM 816 C CA . VAL A 1 102 ? 2.935 6.036 -1.693 1.00 98.19 102 VAL A CA 1
ATOM 817 C C . VAL A 1 102 ? 2.448 7.223 -2.511 1.00 98.19 102 VAL A C 1
ATOM 819 O O . VAL A 1 102 ? 1.257 7.493 -2.511 1.00 98.19 102 VAL A O 1
ATOM 822 N N . TYR A 1 103 ? 3.306 7.935 -3.231 1.00 97.06 103 TYR A N 1
ATOM 823 C CA . TYR A 1 103 ? 2.800 8.881 -4.232 1.00 97.06 103 TYR A CA 1
ATOM 824 C C . TYR A 1 103 ? 2.216 8.123 -5.425 1.00 97.06 103 TYR A C 1
ATOM 826 O O . TYR A 1 103 ? 1.042 8.306 -5.743 1.00 97.06 103 TYR A O 1
ATOM 834 N N . GLU A 1 104 ? 2.982 7.180 -5.969 1.00 93.19 104 GLU A N 1
ATOM 835 C CA . GLU A 1 104 ? 2.622 6.392 -7.149 1.00 93.19 104 GLU A CA 1
ATOM 836 C C . GLU A 1 104 ? 3.110 4.932 -7.062 1.00 93.19 104 GLU A C 1
ATOM 838 O O . GLU A 1 104 ? 3.925 4.555 -6.210 1.00 93.19 104 GLU A O 1
ATOM 843 N N . SER A 1 105 ? 2.618 4.086 -7.971 1.00 92.88 105 SER A N 1
ATOM 844 C CA . SER A 1 105 ? 3.177 2.748 -8.189 1.00 92.88 105 SER A CA 1
ATOM 845 C C . SER A 1 105 ? 4.353 2.816 -9.161 1.00 92.88 105 SER A C 1
ATOM 847 O O . SER A 1 105 ? 4.222 3.376 -10.243 1.00 92.88 105 SER A O 1
ATOM 849 N N . ASN A 1 106 ? 5.463 2.139 -8.852 1.00 88.81 106 ASN A N 1
ATOM 850 C CA . ASN A 1 106 ? 6.519 1.883 -9.841 1.00 88.81 106 ASN A CA 1
ATOM 851 C C . ASN A 1 106 ? 6.441 0.476 -10.459 1.00 88.81 106 ASN A C 1
ATOM 853 O O . ASN A 1 106 ? 7.438 -0.068 -10.935 1.00 88.81 106 ASN A O 1
ATOM 857 N N . ALA A 1 107 ? 5.255 -0.145 -10.493 1.00 85.06 107 ALA A N 1
ATOM 858 C CA . ALA A 1 107 ? 5.071 -1.460 -11.113 1.00 85.06 107 ALA A CA 1
ATOM 859 C C . ALA A 1 107 ? 5.458 -1.487 -12.604 1.00 85.06 107 ALA A C 1
ATOM 861 O O . ALA A 1 107 ? 5.880 -2.537 -13.106 1.00 85.06 107 ALA A O 1
ATOM 862 N N . ARG A 1 108 ? 5.359 -0.337 -13.285 1.00 83.81 108 ARG A N 1
ATOM 863 C CA . ARG A 1 108 ? 5.750 -0.150 -14.688 1.00 83.81 108 ARG A CA 1
ATOM 864 C C . ARG A 1 108 ? 7.261 -0.126 -14.909 1.00 83.81 108 ARG A C 1
ATOM 866 O O . ARG A 1 108 ? 7.702 -0.345 -16.036 1.00 83.81 108 ARG A O 1
ATOM 873 N N . GLU A 1 109 ? 8.064 0.071 -13.867 1.00 86.31 109 GLU A N 1
ATOM 874 C CA . GLU A 1 109 ? 9.517 0.035 -13.987 1.00 86.31 109 GLU A CA 1
ATOM 875 C C . GLU A 1 109 ? 10.030 -1.408 -14.154 1.00 86.31 109 GLU A C 1
ATOM 877 O O . GLU A 1 109 ? 9.539 -2.384 -13.562 1.00 86.31 109 GLU A O 1
ATOM 882 N N . TYR A 1 110 ? 11.057 -1.563 -14.990 1.00 85.31 110 TYR A N 1
ATOM 883 C CA . TYR A 1 110 ? 11.834 -2.798 -15.039 1.00 85.31 110 TYR A CA 1
ATOM 884 C C . TYR A 1 110 ? 12.794 -2.849 -13.852 1.00 85.31 110 TYR A C 1
ATOM 886 O O . TYR A 1 110 ? 13.506 -1.892 -13.563 1.00 85.31 110 TYR A O 1
ATOM 894 N N . THR A 1 111 ? 12.857 -4.004 -13.198 1.00 85.94 111 THR A N 1
ATOM 895 C CA . THR A 1 111 ? 13.891 -4.304 -12.206 1.00 85.94 111 THR A CA 1
ATOM 896 C C . THR A 1 111 ? 15.270 -4.270 -12.856 1.00 85.94 111 THR A C 1
ATOM 898 O O . THR A 1 111 ? 15.413 -4.489 -14.059 1.00 85.94 111 THR A O 1
ATOM 901 N N . GLN A 1 112 ? 16.316 -4.082 -12.053 1.00 86.88 112 GLN A N 1
ATOM 902 C CA . GLN A 1 112 ? 17.690 -4.071 -12.558 1.00 86.88 112 GLN A CA 1
ATOM 903 C C . GLN A 1 112 ? 18.044 -5.358 -13.330 1.00 86.88 112 GLN A C 1
ATOM 905 O O . GLN A 1 112 ? 18.751 -5.308 -14.335 1.00 86.88 112 GLN A O 1
ATOM 910 N N . THR A 1 113 ? 17.534 -6.512 -12.889 1.00 90.12 113 THR A N 1
ATOM 911 C CA . THR A 1 113 ? 17.716 -7.798 -13.577 1.00 90.12 113 THR A CA 1
ATOM 912 C C . THR A 1 113 ? 17.042 -7.808 -14.947 1.00 90.12 113 THR A C 1
ATOM 914 O O . THR A 1 113 ? 17.679 -8.169 -15.934 1.00 90.12 113 THR A O 1
ATOM 917 N N . GLU A 1 114 ? 15.789 -7.353 -15.036 1.00 90.19 114 GLU A N 1
ATOM 918 C CA . GLU A 1 114 ? 15.063 -7.259 -16.309 1.00 90.19 114 GLU A CA 1
ATOM 919 C C . GLU A 1 114 ? 15.718 -6.242 -17.258 1.00 90.19 114 GLU A C 1
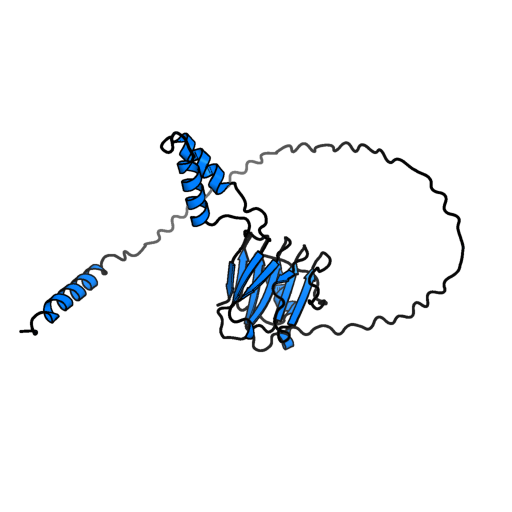ATOM 921 O O . GLU A 1 114 ? 15.854 -6.510 -18.449 1.00 90.19 114 GLU A O 1
ATOM 926 N N . GLN A 1 115 ? 16.185 -5.098 -16.747 1.00 91.56 115 GLN A N 1
ATOM 927 C CA . GLN A 1 115 ? 16.926 -4.106 -17.535 1.00 91.56 115 GLN A CA 1
ATOM 928 C C . GLN A 1 115 ? 18.207 -4.710 -18.125 1.00 91.56 115 GLN A C 1
ATOM 930 O O . GLN A 1 115 ? 18.488 -4.529 -19.310 1.00 91.56 115 GLN A O 1
ATOM 935 N N . ARG A 1 116 ? 18.967 -5.477 -17.329 1.00 90.94 116 ARG A N 1
ATOM 936 C CA . ARG A 1 116 ? 20.168 -6.181 -17.810 1.00 90.94 116 ARG A CA 1
ATOM 937 C C . ARG A 1 116 ? 19.830 -7.208 -18.888 1.00 90.94 116 ARG A C 1
ATOM 939 O O . ARG A 1 116 ? 20.513 -7.239 -19.905 1.00 90.94 116 ARG A O 1
ATOM 946 N N . GLN A 1 117 ? 18.768 -7.993 -18.704 1.00 92.38 117 GLN A N 1
ATOM 947 C CA . GLN A 1 117 ? 18.321 -8.952 -19.715 1.00 92.38 117 GLN A CA 1
ATOM 948 C C . GLN A 1 117 ? 17.951 -8.250 -21.030 1.00 92.38 117 GLN A C 1
ATOM 950 O O . GLN A 1 117 ? 18.448 -8.626 -22.089 1.00 92.38 117 GLN A O 1
ATOM 955 N N . ARG A 1 118 ? 17.159 -7.174 -20.962 1.00 89.88 118 ARG A N 1
ATOM 956 C CA . ARG A 1 118 ? 16.761 -6.373 -22.133 1.00 89.88 118 ARG A CA 1
ATOM 957 C C . ARG A 1 118 ? 17.955 -5.766 -22.858 1.00 89.88 118 ARG A C 1
ATOM 959 O O . ARG A 1 118 ? 17.968 -5.711 -24.086 1.00 89.88 118 ARG A O 1
ATOM 966 N N . LYS A 1 119 ? 18.957 -5.300 -22.109 1.00 92.44 119 LYS A N 1
ATOM 967 C CA . LYS A 1 119 ? 20.215 -4.815 -22.682 1.00 92.44 119 LYS A CA 1
ATOM 968 C C . LYS A 1 119 ? 20.901 -5.926 -23.475 1.00 92.44 119 LYS A C 1
ATOM 970 O O . LYS A 1 119 ? 21.257 -5.695 -24.623 1.00 92.44 119 LYS A O 1
ATOM 975 N N . THR A 1 120 ? 21.062 -7.111 -22.885 1.00 91.19 120 THR A N 1
ATOM 976 C CA . THR A 1 120 ? 21.696 -8.255 -23.555 1.00 91.19 120 THR A CA 1
ATOM 977 C C . THR A 1 120 ? 20.928 -8.679 -24.807 1.00 91.19 120 THR A C 1
ATOM 979 O O . THR A 1 120 ? 21.546 -8.917 -25.841 1.00 91.19 120 THR A O 1
ATOM 982 N N . GLU A 1 121 ? 19.595 -8.715 -24.751 1.00 90.75 121 GLU A N 1
ATOM 983 C CA . GLU A 1 121 ? 18.749 -8.980 -25.921 1.00 90.75 121 GLU A CA 1
ATOM 984 C C . GLU A 1 121 ? 18.975 -7.935 -27.025 1.00 90.75 121 GLU A C 1
ATOM 986 O O . GLU A 1 121 ? 19.224 -8.308 -28.170 1.00 90.75 121 GLU A O 1
ATOM 991 N N . CYS A 1 122 ? 18.980 -6.642 -26.683 1.00 91.94 122 CYS A N 1
ATOM 992 C CA . CYS A 1 122 ? 19.251 -5.553 -27.627 1.00 91.94 122 CYS A CA 1
ATOM 993 C C . CYS A 1 122 ? 20.645 -5.663 -28.266 1.00 91.94 122 CYS A C 1
ATOM 995 O O . CYS A 1 122 ? 20.774 -5.567 -29.485 1.00 91.94 122 CYS A O 1
ATOM 997 N N . GLU A 1 123 ? 21.686 -5.920 -27.467 1.00 91.81 123 GLU A N 1
ATOM 998 C CA . GLU A 1 123 ? 23.054 -6.078 -27.972 1.00 91.81 123 GLU A CA 1
ATOM 999 C C . GLU A 1 123 ? 23.157 -7.290 -28.906 1.00 91.81 123 GLU A C 1
ATOM 1001 O O . GLU A 1 123 ? 23.763 -7.184 -29.967 1.00 91.81 123 GLU A O 1
ATOM 1006 N N . SER A 1 124 ? 22.502 -8.410 -28.577 1.00 90.56 124 SER A N 1
ATOM 1007 C CA . SER A 1 124 ? 22.525 -9.631 -29.399 1.00 90.56 124 SER A CA 1
ATOM 1008 C C . SER A 1 124 ? 21.913 -9.460 -30.795 1.00 90.56 124 SER A C 1
ATOM 1010 O O . SER A 1 124 ? 22.259 -10.196 -31.716 1.00 90.56 124 SER A O 1
ATOM 1012 N N . GLN A 1 125 ? 21.019 -8.482 -30.959 1.00 89.25 125 GLN A N 1
ATOM 1013 C CA . GLN A 1 125 ? 20.335 -8.179 -32.218 1.00 89.25 125 GLN A CA 1
ATOM 1014 C C . GLN A 1 125 ? 21.089 -7.146 -33.068 1.00 89.25 125 GLN A C 1
ATOM 1016 O O . GLN A 1 125 ? 20.701 -6.875 -34.205 1.00 89.25 125 GLN A O 1
ATOM 1021 N N . ALA A 1 126 ? 22.157 -6.550 -32.535 1.00 87.50 126 ALA A N 1
ATOM 1022 C CA . ALA A 1 126 ? 22.925 -5.530 -33.226 1.00 87.50 126 ALA A CA 1
ATOM 1023 C C . ALA A 1 126 ? 24.010 -6.145 -34.123 1.00 87.50 126 ALA A C 1
ATOM 1025 O O . ALA A 1 126 ? 24.724 -7.062 -33.733 1.00 87.50 126 ALA A O 1
ATOM 1026 N N . ASN A 1 127 ? 24.227 -5.551 -35.299 1.00 79.69 127 ASN A N 1
ATOM 1027 C CA . ASN A 1 127 ? 25.264 -5.992 -36.245 1.0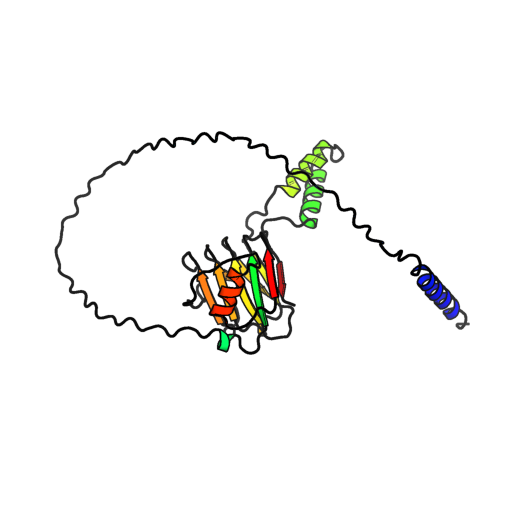0 79.69 127 ASN A CA 1
ATOM 1028 C C . ASN A 1 127 ? 26.707 -5.788 -35.729 1.00 79.69 127 ASN A C 1
ATOM 1030 O O . ASN A 1 127 ? 27.648 -6.332 -36.300 1.00 79.69 127 ASN A O 1
ATOM 1034 N N . ASN A 1 128 ? 26.897 -4.983 -34.677 1.00 79.25 128 ASN A N 1
ATOM 1035 C CA . ASN A 1 128 ? 28.186 -4.776 -34.012 1.00 79.25 128 ASN A CA 1
ATOM 1036 C C . ASN A 1 128 ? 27.988 -4.585 -32.491 1.00 79.25 128 ASN A C 1
ATOM 1038 O O . ASN A 1 128 ? 28.015 -3.447 -32.000 1.00 79.25 128 ASN A O 1
ATOM 1042 N N . PRO A 1 129 ? 27.775 -5.684 -31.744 1.00 74.25 129 PRO A N 1
ATOM 1043 C CA . PRO A 1 129 ? 27.419 -5.655 -30.322 1.00 74.25 129 PRO A CA 1
ATOM 1044 C C . PRO A 1 129 ? 28.506 -5.043 -29.431 1.00 74.25 129 PRO A C 1
ATOM 1046 O O . PRO A 1 129 ? 28.221 -4.606 -28.321 1.00 74.25 129 PRO A O 1
ATOM 1049 N N . HIS A 1 130 ? 29.750 -4.982 -29.911 1.00 77.19 130 HIS A N 1
ATOM 1050 C CA . HIS A 1 130 ? 30.895 -4.478 -29.151 1.00 77.19 130 HIS A CA 1
ATOM 1051 C C . HIS A 1 130 ? 31.184 -2.991 -29.379 1.00 77.19 130 HIS A C 1
ATOM 1053 O O . HIS A 1 130 ? 32.109 -2.448 -28.773 1.00 77.19 130 HIS A O 1
ATOM 1059 N N . SER A 1 131 ? 30.421 -2.308 -30.239 1.00 85.88 131 SER A N 1
ATOM 1060 C CA . SER A 1 131 ? 30.586 -0.863 -30.388 1.00 85.88 131 SER A CA 1
ATOM 1061 C C . SER A 1 131 ? 30.061 -0.127 -29.152 1.00 85.88 131 SER A C 1
ATOM 1063 O O . SER A 1 131 ? 28.973 -0.410 -28.648 1.00 85.88 131 SER A O 1
ATOM 1065 N N . SER A 1 132 ? 30.815 0.869 -28.683 1.00 80.25 132 SER A N 1
ATOM 1066 C CA . SER A 1 132 ? 30.423 1.707 -27.541 1.00 80.25 132 SER A CA 1
ATOM 1067 C C . SER A 1 132 ? 29.078 2.410 -27.757 1.00 80.25 132 SER A C 1
ATOM 1069 O O . SER A 1 132 ? 28.317 2.593 -26.808 1.00 80.25 132 SER A O 1
ATOM 1071 N N . LYS A 1 133 ? 28.753 2.747 -29.012 1.00 87.12 133 LYS A N 1
ATOM 1072 C CA . LYS A 1 133 ? 27.464 3.328 -29.401 1.00 87.12 133 LYS A CA 1
ATOM 1073 C C . LYS A 1 133 ? 26.301 2.357 -29.171 1.00 87.12 133 LYS A C 1
ATOM 1075 O O . LYS A 1 133 ? 25.340 2.733 -28.514 1.00 87.12 133 LYS A O 1
ATOM 1080 N N . VAL A 1 134 ? 26.406 1.113 -29.647 1.00 83.62 134 VAL A N 1
ATOM 1081 C CA . VAL A 1 134 ? 25.359 0.091 -29.451 1.00 83.62 134 VAL A CA 1
ATOM 1082 C C . VAL A 1 134 ? 25.139 -0.187 -27.966 1.00 83.62 134 VAL A C 1
ATOM 1084 O O . VAL A 1 134 ? 23.997 -0.220 -27.521 1.00 83.62 134 VAL A O 1
ATOM 1087 N N . ALA A 1 135 ? 26.213 -0.303 -27.181 1.00 81.75 135 ALA A N 1
ATOM 1088 C CA . ALA A 1 135 ? 26.100 -0.498 -25.737 1.00 81.75 135 ALA A CA 1
ATOM 1089 C C . ALA A 1 135 ? 25.353 0.664 -25.050 1.00 81.75 135 ALA A C 1
ATOM 1091 O O . ALA A 1 135 ? 24.499 0.433 -24.193 1.00 81.75 135 ALA A O 1
ATOM 1092 N N . SER A 1 136 ? 25.643 1.911 -25.443 1.00 88.94 136 SER A N 1
ATOM 1093 C CA . SER A 1 136 ? 24.952 3.107 -24.943 1.00 88.94 136 SER A CA 1
ATOM 1094 C C . SER A 1 136 ? 23.473 3.126 -25.338 1.00 88.94 136 SER A C 1
ATOM 1096 O O . SER A 1 136 ? 22.603 3.316 -24.488 1.00 88.94 136 SER A O 1
ATOM 1098 N N . ASP A 1 137 ? 23.169 2.887 -26.614 1.00 90.12 137 ASP A N 1
ATOM 1099 C CA . ASP A 1 137 ? 21.800 2.889 -27.140 1.00 90.12 137 ASP A CA 1
ATOM 1100 C C . ASP A 1 137 ? 20.952 1.779 -26.491 1.00 90.12 137 ASP A C 1
ATOM 1102 O O . ASP A 1 137 ? 19.814 2.017 -26.078 1.00 90.12 137 ASP A O 1
ATOM 1106 N N . CYS A 1 138 ? 21.524 0.586 -26.299 1.00 91.12 138 CYS A N 1
ATOM 1107 C CA . CYS A 1 138 ? 20.853 -0.522 -25.621 1.00 91.12 138 CYS A CA 1
ATOM 1108 C C . CYS A 1 138 ? 20.620 -0.255 -24.131 1.00 91.12 138 CYS A C 1
ATOM 1110 O O . CYS A 1 138 ? 19.587 -0.661 -23.594 1.00 91.12 138 CYS A O 1
ATOM 1112 N N . TRP A 1 139 ? 21.517 0.476 -23.461 1.00 89.62 139 TRP A N 1
ATOM 1113 C CA . TRP A 1 139 ? 21.251 0.960 -22.108 1.00 89.62 139 TRP A CA 1
ATOM 1114 C C . TRP A 1 139 ? 20.094 1.955 -22.076 1.00 89.62 139 TRP A C 1
ATOM 1116 O O . TRP A 1 139 ? 19.196 1.816 -21.246 1.00 89.62 139 TRP A O 1
ATOM 1126 N N . HIS A 1 140 ? 20.064 2.922 -22.996 1.00 88.94 140 HIS A N 1
ATOM 1127 C CA . HIS A 1 140 ? 18.946 3.859 -23.097 1.00 88.94 140 HIS A CA 1
ATOM 1128 C C . HIS A 1 140 ? 17.612 3.140 -23.333 1.00 88.94 140 HIS A C 1
ATOM 1130 O O . HIS A 1 140 ? 16.630 3.457 -22.662 1.00 88.94 140 HIS A O 1
ATOM 1136 N N . TYR A 1 141 ? 17.584 2.144 -24.221 1.00 87.19 141 TYR A N 1
ATOM 1137 C CA . TYR A 1 141 ? 16.418 1.291 -24.457 1.00 87.19 141 TYR A CA 1
ATOM 1138 C C . TYR A 1 141 ? 15.990 0.505 -23.207 1.00 87.19 141 TYR A C 1
ATOM 1140 O O . TYR A 1 141 ? 14.798 0.422 -22.902 1.00 87.19 141 TYR A O 1
ATOM 1148 N N . ALA A 1 142 ? 16.945 -0.072 -22.473 1.00 88.12 142 ALA A N 1
ATOM 1149 C CA . ALA A 1 142 ? 16.660 -0.859 -21.278 1.00 88.12 142 ALA A CA 1
ATOM 1150 C C . ALA A 1 142 ? 16.105 -0.005 -20.126 1.00 88.12 142 ALA A C 1
ATOM 1152 O O . ALA A 1 142 ? 15.196 -0.460 -19.435 1.00 88.12 142 ALA A O 1
ATOM 1153 N N . TYR A 1 143 ? 16.622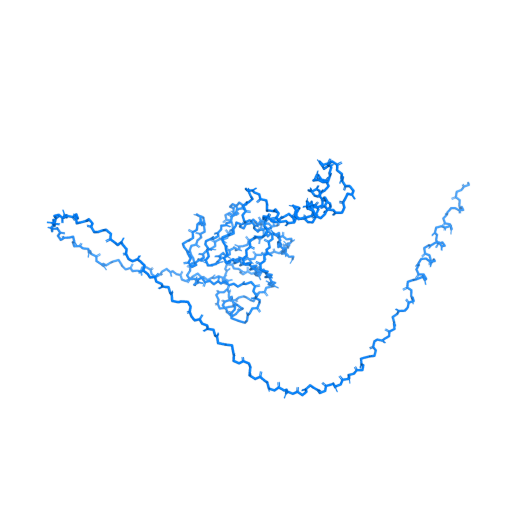 1.215 -19.941 1.00 86.38 143 TYR A N 1
ATOM 1154 C CA . TYR A 1 143 ? 16.267 2.091 -18.818 1.00 86.38 143 TYR A CA 1
ATOM 1155 C C . TYR A 1 143 ? 15.047 2.983 -19.058 1.00 86.38 143 TYR A C 1
ATOM 1157 O O . TYR A 1 143 ? 14.332 3.275 -18.108 1.00 86.38 143 TYR A O 1
ATOM 1165 N N . ARG A 1 144 ? 14.814 3.453 -20.290 1.00 84.88 144 ARG A N 1
ATOM 1166 C CA . ARG A 1 144 ? 13.714 4.397 -20.580 1.00 84.88 144 ARG A CA 1
ATOM 1167 C C . ARG A 1 144 ? 12.393 3.722 -20.927 1.00 84.88 144 ARG A C 1
ATOM 1169 O O . ARG A 1 144 ? 11.380 4.399 -21.047 1.00 84.88 144 ARG A O 1
ATOM 1176 N N . ALA A 1 145 ? 12.406 2.416 -21.167 1.00 81.62 145 ALA A N 1
ATOM 1177 C CA . ALA A 1 145 ? 11.187 1.694 -21.472 1.00 81.62 145 ALA A CA 1
ATOM 1178 C C . ALA A 1 145 ? 10.402 1.415 -20.190 1.00 81.62 145 ALA A C 1
ATOM 1180 O O . ALA A 1 145 ? 10.947 0.889 -19.226 1.00 81.62 145 ALA A O 1
ATOM 1181 N N . GLU A 1 146 ? 9.101 1.666 -20.231 1.00 83.38 146 GLU A N 1
ATOM 1182 C CA . GLU A 1 146 ? 8.159 1.182 -19.227 1.00 83.38 146 GLU A CA 1
ATOM 1183 C C . GLU A 1 146 ? 7.535 -0.143 -19.674 1.00 83.38 146 GLU A C 1
ATOM 1185 O O . GLU A 1 146 ? 7.463 -0.475 -20.868 1.00 83.38 146 GLU A O 1
ATOM 1190 N N . LYS A 1 147 ? 7.079 -0.937 -18.709 1.00 82.94 147 LYS A N 1
ATOM 1191 C CA . LYS A 1 147 ? 6.254 -2.110 -18.981 1.00 82.94 147 LYS A CA 1
ATOM 1192 C C . LYS A 1 147 ? 4.892 -1.645 -19.482 1.00 82.94 147 LYS A C 1
ATOM 1194 O O . LYS A 1 147 ? 4.184 -0.905 -18.809 1.00 82.94 147 LYS A O 1
ATOM 1199 N N . LYS A 1 148 ? 4.512 -2.112 -20.671 1.00 80.50 148 LYS A N 1
ATOM 1200 C CA . LYS A 1 148 ? 3.164 -1.902 -21.206 1.00 80.50 148 LYS A CA 1
ATOM 1201 C C . LYS A 1 148 ? 2.201 -2.895 -20.559 1.00 80.50 148 LYS A C 1
ATOM 1203 O O . LYS A 1 148 ? 2.584 -4.035 -20.310 1.00 80.50 148 LYS A O 1
ATOM 1208 N N . ASN A 1 149 ? 0.953 -2.477 -20.355 1.00 77.31 149 ASN A N 1
ATOM 1209 C CA . ASN A 1 149 ? -0.130 -3.314 -19.818 1.00 77.31 149 ASN A CA 1
ATOM 1210 C C . ASN A 1 149 ? 0.128 -3.860 -18.401 1.00 77.31 149 ASN A C 1
ATOM 1212 O O . ASN A 1 149 ? -0.396 -4.914 -18.047 1.00 77.31 149 ASN A O 1
ATOM 1216 N N . VAL A 1 150 ? 0.945 -3.170 -17.600 1.00 80.56 150 VAL A N 1
ATOM 1217 C CA . VAL A 1 150 ? 1.091 -3.474 -16.174 1.00 80.56 150 VAL A CA 1
ATOM 1218 C C . VAL A 1 150 ? 0.173 -2.546 -15.403 1.00 80.56 150 VAL A C 1
ATOM 1220 O O . VAL A 1 150 ? 0.194 -1.336 -15.610 1.00 80.56 150 VAL A O 1
ATOM 1223 N N . GLU A 1 151 ? -0.660 -3.132 -14.552 1.00 85.81 151 GLU A N 1
ATOM 1224 C CA . GLU A 1 151 ? -1.503 -2.368 -13.644 1.00 85.81 151 GLU A CA 1
ATOM 1225 C C . GLU A 1 151 ? -0.637 -1.663 -12.595 1.00 85.81 151 GLU A C 1
ATOM 1227 O O . GLU A 1 151 ? 0.374 -2.211 -12.149 1.00 85.81 151 GLU A O 1
ATOM 1232 N N . ASP A 1 152 ? -1.050 -0.466 -12.181 1.00 91.94 152 ASP A N 1
ATOM 1233 C CA . ASP A 1 152 ? -0.355 0.342 -11.177 1.00 91.94 152 ASP A CA 1
ATOM 1234 C C . ASP A 1 152 ? -0.562 -0.262 -9.780 1.00 91.94 152 ASP A C 1
ATOM 1236 O O . ASP A 1 152 ? -1.358 0.196 -8.962 1.00 91.94 152 ASP A O 1
ATOM 1240 N N . THR A 1 153 ? 0.109 -1.389 -9.538 1.00 95.12 153 THR A N 1
ATOM 1241 C CA . THR A 1 153 ? -0.056 -2.204 -8.334 1.00 95.12 153 THR A CA 1
ATOM 1242 C C . THR A 1 153 ? 0.979 -1.875 -7.272 1.00 95.12 153 THR A C 1
ATOM 1244 O O . THR A 1 153 ? 2.161 -1.715 -7.582 1.00 95.12 153 THR A O 1
ATOM 1247 N N . VAL A 1 154 ? 0.567 -1.887 -6.007 1.00 97.31 154 VAL A N 1
ATOM 1248 C CA . VAL A 1 154 ? 1.482 -1.909 -4.859 1.00 97.31 154 VAL A CA 1
ATOM 1249 C C . VAL A 1 154 ? 1.155 -3.115 -4.000 1.00 97.31 154 VAL A C 1
ATOM 1251 O O . VAL A 1 154 ? 0.027 -3.293 -3.547 1.00 97.31 154 VAL A O 1
ATOM 1254 N N . THR A 1 155 ? 2.156 -3.960 -3.784 1.00 97.94 155 THR A N 1
ATOM 1255 C CA . THR A 1 155 ? 2.014 -5.221 -3.068 1.00 97.94 155 THR A CA 1
ATOM 1256 C C . THR A 1 155 ? 2.482 -5.078 -1.624 1.00 97.94 155 THR A C 1
ATOM 1258 O O . THR A 1 155 ? 3.652 -4.804 -1.365 1.00 97.94 155 THR A O 1
ATOM 1261 N N . VAL A 1 156 ? 1.579 -5.283 -0.671 1.00 98.50 156 VAL A N 1
ATOM 1262 C CA . VAL A 1 156 ? 1.857 -5.289 0.767 1.00 98.50 156 VAL A CA 1
ATOM 1263 C C . VAL A 1 156 ? 1.983 -6.735 1.242 1.00 98.50 156 VAL A C 1
ATOM 1265 O O . VAL A 1 156 ? 1.019 -7.502 1.235 1.00 98.50 156 VAL A O 1
ATOM 1268 N N . HIS A 1 157 ? 3.184 -7.107 1.664 1.00 98.44 157 HIS A N 1
ATOM 1269 C CA . HIS A 1 157 ? 3.505 -8.417 2.213 1.00 98.44 157 HIS A CA 1
ATOM 1270 C C . HIS A 1 157 ? 3.363 -8.392 3.735 1.00 98.44 157 HIS A C 1
ATOM 1272 O O . HIS A 1 157 ? 4.124 -7.710 4.417 1.00 98.44 157 HIS A O 1
ATOM 1278 N N . ILE A 1 158 ? 2.408 -9.145 4.275 1.00 98.12 158 ILE A N 1
ATOM 1279 C CA . ILE A 1 158 ? 2.226 -9.315 5.718 1.00 98.12 158 ILE A CA 1
ATOM 1280 C C . ILE A 1 158 ? 3.022 -10.537 6.173 1.00 98.12 158 ILE A C 1
ATOM 1282 O O . ILE A 1 158 ? 2.586 -11.675 5.996 1.00 98.12 158 ILE A O 1
ATOM 1286 N N . ASN A 1 159 ? 4.177 -10.291 6.782 1.00 97.56 159 ASN A N 1
ATOM 1287 C CA . ASN A 1 159 ? 5.040 -11.316 7.365 1.00 97.56 159 ASN A CA 1
ATOM 1288 C C . ASN A 1 159 ? 4.773 -11.510 8.867 1.00 97.56 159 ASN A C 1
ATOM 1290 O O . ASN A 1 159 ? 5.073 -12.574 9.405 1.00 97.56 159 ASN A O 1
ATOM 1294 N N . SER A 1 160 ? 4.164 -10.523 9.536 1.00 96.25 160 SER A N 1
ATOM 1295 C CA . SER A 1 160 ? 3.823 -10.606 10.961 1.00 96.25 160 SER A CA 1
ATOM 1296 C C . SER A 1 160 ? 2.861 -11.766 11.262 1.00 96.25 160 SER A C 1
ATOM 1298 O O . SER A 1 160 ? 1.898 -12.031 10.534 1.00 96.25 160 SER A O 1
ATOM 1300 N N . HIS A 1 161 ? 3.114 -12.466 12.370 1.00 96.75 161 HIS A N 1
ATOM 1301 C CA . HIS A 1 161 ? 2.209 -13.479 12.926 1.00 96.75 161 HIS A CA 1
ATOM 1302 C C . HIS A 1 161 ? 1.175 -12.888 13.897 1.00 96.75 161 HIS A C 1
ATOM 1304 O O . HIS A 1 161 ? 0.291 -13.608 14.364 1.00 96.75 161 HIS A O 1
ATOM 1310 N N . ARG A 1 162 ? 1.279 -11.594 14.214 1.00 97.62 162 ARG A N 1
ATOM 1311 C CA . ARG A 1 162 ? 0.333 -10.872 15.070 1.00 97.62 162 ARG A CA 1
ATOM 1312 C C . ARG A 1 162 ? -0.829 -10.341 14.242 1.00 97.62 162 ARG A C 1
ATOM 1314 O O . ARG A 1 162 ? -0.774 -10.324 13.016 1.00 97.62 162 ARG A O 1
ATOM 1321 N N . LYS A 1 163 ? -1.900 -9.917 14.918 1.00 98.19 163 LYS A N 1
ATOM 1322 C CA . LYS A 1 163 ? -3.026 -9.248 14.258 1.00 98.19 163 LYS A CA 1
ATOM 1323 C C . LYS A 1 163 ? -2.563 -7.897 13.721 1.00 98.19 163 LYS A C 1
ATOM 1325 O O . LYS A 1 163 ? -1.935 -7.138 14.452 1.00 98.19 163 LYS A O 1
ATOM 1330 N N . VAL A 1 164 ? -2.932 -7.588 12.485 1.00 98.50 164 VAL A N 1
ATOM 1331 C CA . VAL A 1 164 ? -2.488 -6.394 11.757 1.00 98.50 164 VAL A CA 1
ATOM 1332 C C . VAL A 1 164 ? -3.696 -5.563 11.336 1.00 98.50 164 VAL A C 1
ATOM 1334 O O . VAL A 1 164 ? -4.725 -6.102 10.924 1.00 98.50 164 VAL A O 1
ATOM 1337 N N . SER A 1 165 ? -3.559 -4.246 11.418 1.00 98.69 165 SER A N 1
ATOM 1338 C CA . SER A 1 165 ? -4.449 -3.266 10.803 1.00 98.69 165 SER A CA 1
ATOM 1339 C C . SER A 1 165 ? -3.626 -2.346 9.908 1.00 98.69 165 SER A C 1
ATOM 1341 O O . SER A 1 165 ? -2.567 -1.871 10.313 1.00 98.69 165 SER A O 1
ATOM 1343 N N . LEU A 1 166 ? -4.102 -2.101 8.690 1.00 98.75 166 LEU A N 1
ATOM 1344 C CA . LEU A 1 166 ? -3.387 -1.310 7.690 1.00 98.75 166 LEU A CA 1
ATOM 1345 C C . LEU A 1 166 ? -4.127 -0.012 7.387 1.00 98.75 166 LEU A C 1
ATOM 1347 O O . LEU A 1 166 ? -5.331 -0.021 7.138 1.00 98.75 166 LEU A O 1
ATOM 1351 N N . ILE A 1 167 ? -3.381 1.086 7.343 1.00 98.69 167 ILE A N 1
ATOM 1352 C CA . ILE A 1 167 ? -3.783 2.328 6.688 1.00 98.69 167 ILE A CA 1
ATOM 1353 C C . ILE A 1 167 ? -2.947 2.426 5.418 1.00 98.69 167 ILE A C 1
ATOM 1355 O O . ILE A 1 167 ? -1.723 2.502 5.491 1.00 98.69 167 ILE A O 1
ATOM 1359 N N . LEU A 1 168 ? -3.603 2.386 4.268 1.00 98.62 168 LEU A N 1
ATOM 1360 C CA . LEU A 1 168 ? -2.975 2.450 2.957 1.00 98.62 168 LEU A CA 1
ATOM 1361 C C . LEU A 1 168 ? -3.378 3.768 2.310 1.00 98.62 168 LEU A C 1
ATOM 1363 O O . LEU A 1 168 ? -4.571 4.055 2.190 1.00 98.62 168 LEU A O 1
ATOM 1367 N N . THR A 1 169 ? -2.405 4.574 1.904 1.00 98.38 169 THR A N 1
ATOM 1368 C CA . THR A 1 169 ? -2.700 5.811 1.189 1.00 98.38 169 THR A CA 1
ATOM 1369 C C . THR A 1 169 ? -1.893 5.975 -0.078 1.00 98.38 169 THR A C 1
ATOM 1371 O O . THR A 1 169 ? -0.729 5.573 -0.136 1.00 98.38 169 THR A O 1
ATOM 1374 N N . SER A 1 170 ? -2.520 6.578 -1.085 1.00 97.81 170 SER A N 1
ATOM 1375 C CA . SER A 1 170 ? -1.830 6.995 -2.299 1.00 97.81 170 SER A CA 1
ATOM 1376 C C . SER A 1 170 ? -2.299 8.344 -2.826 1.00 97.81 170 SER A C 1
ATOM 1378 O O . SER A 1 170 ? -3.415 8.783 -2.535 1.00 97.81 170 SER A O 1
ATOM 1380 N N . TYR A 1 171 ? -1.424 9.029 -3.566 1.00 96.94 171 TYR A N 1
ATOM 1381 C CA . TYR A 1 171 ? -1.839 10.192 -4.343 1.00 96.94 171 TYR A CA 1
ATOM 1382 C C . TYR A 1 171 ? -2.500 9.723 -5.638 1.00 96.94 171 TYR A C 1
ATOM 1384 O O . TYR A 1 171 ? -3.686 9.991 -5.832 1.00 96.94 171 TYR A O 1
ATOM 1392 N N . ASP A 1 172 ? -1.757 8.960 -6.443 1.00 95.62 172 ASP A N 1
ATOM 1393 C CA . ASP A 1 172 ? -2.215 8.389 -7.708 1.00 95.62 172 ASP A CA 1
ATOM 1394 C C . ASP A 1 172 ? -3.079 7.130 -7.521 1.00 95.62 172 ASP A C 1
ATOM 1396 O O . ASP A 1 172 ? -3.029 6.478 -6.463 1.00 95.62 172 ASP A O 1
ATOM 1400 N N . PRO A 1 173 ? -3.883 6.760 -8.541 1.00 94.56 173 PRO A N 1
ATOM 1401 C CA . PRO A 1 173 ? -4.645 5.520 -8.529 1.00 94.56 173 PRO A CA 1
ATOM 1402 C C . PRO A 1 173 ? -3.728 4.305 -8.373 1.00 94.56 173 PRO A C 1
ATOM 1404 O O . PRO A 1 173 ? -2.866 4.046 -9.213 1.00 94.56 173 PRO A O 1
ATOM 1407 N N . VAL A 1 174 ? -3.947 3.524 -7.315 1.00 95.56 174 VAL A N 1
ATOM 1408 C CA . VAL A 1 174 ? -3.189 2.299 -7.046 1.00 95.56 174 VAL A CA 1
ATOM 1409 C C . VAL A 1 174 ? -4.132 1.118 -6.840 1.00 95.56 174 VAL A C 1
ATOM 1411 O O . VAL A 1 174 ? -5.178 1.219 -6.193 1.00 95.56 174 VAL A O 1
ATOM 1414 N N . LYS A 1 175 ? -3.725 -0.045 -7.353 1.00 95.94 175 LYS A N 1
ATOM 1415 C CA . LYS A 1 175 ? -4.292 -1.342 -6.974 1.00 95.94 175 LYS A CA 1
ATOM 1416 C C . LYS A 1 175 ? -3.447 -1.986 -5.881 1.00 95.94 175 LYS A C 1
ATOM 1418 O O . LYS A 1 175 ? -2.338 -2.465 -6.116 1.00 95.94 175 LYS A O 1
ATOM 1423 N N . TRP A 1 176 ? -3.979 -2.013 -4.671 1.00 97.69 176 TRP A N 1
ATOM 1424 C CA . TRP A 1 176 ? -3.325 -2.603 -3.515 1.00 97.69 176 TRP A CA 1
ATOM 1425 C C . TRP A 1 176 ? -3.489 -4.119 -3.523 1.00 97.69 176 TRP A C 1
ATOM 1427 O O . TRP A 1 176 ? -4.605 -4.632 -3.454 1.00 97.69 176 TRP A O 1
ATOM 1437 N N . VAL A 1 177 ? -2.373 -4.840 -3.561 1.00 97.81 177 VAL A N 1
ATOM 1438 C CA . VAL A 1 177 ? -2.344 -6.300 -3.451 1.00 97.81 177 VAL A CA 1
ATOM 1439 C C . VAL A 1 177 ? -1.826 -6.673 -2.077 1.00 97.81 177 VAL A C 1
ATOM 1441 O O . VAL A 1 177 ? -0.682 -6.387 -1.751 1.00 97.81 177 VAL A O 1
ATOM 1444 N N . ILE A 1 178 ? -2.646 -7.312 -1.248 1.00 98.12 178 ILE A N 1
ATOM 1445 C CA . ILE A 1 178 ? -2.247 -7.688 0.113 1.00 98.12 178 ILE A CA 1
ATOM 1446 C C . ILE A 1 178 ? -2.079 -9.203 0.171 1.00 98.12 178 ILE A C 1
ATOM 1448 O O . ILE A 1 178 ? -3.020 -9.947 -0.102 1.00 98.12 178 ILE A O 1
ATOM 1452 N N . GLN A 1 179 ? -0.883 -9.665 0.531 1.00 97.94 179 GLN A N 1
ATOM 1453 C CA . GLN A 1 179 ? -0.535 -11.088 0.549 1.00 97.94 179 GLN A CA 1
ATOM 1454 C C . GLN A 1 179 ? 0.320 -11.469 1.765 1.00 97.94 179 GLN A C 1
ATOM 1456 O O . GLN A 1 179 ? 0.778 -10.603 2.505 1.00 97.94 179 GLN A O 1
ATOM 1461 N N . GLY A 1 180 ? 0.524 -12.771 1.988 1.00 97.12 180 GLY A N 1
ATOM 1462 C CA . GLY A 1 180 ? 1.187 -13.305 3.185 1.00 97.12 180 GLY A CA 1
ATOM 1463 C C . GLY A 1 180 ? 0.177 -13.765 4.240 1.00 97.12 180 GLY A C 1
ATOM 1464 O O . GLY A 1 180 ? -0.808 -14.417 3.897 1.00 97.12 180 GLY A O 1
ATOM 1465 N N . ASN A 1 181 ? 0.398 -13.417 5.510 1.00 97.19 181 ASN A N 1
ATOM 1466 C CA . ASN A 1 181 ? -0.444 -13.794 6.654 1.00 97.19 181 ASN A CA 1
ATOM 1467 C C . ASN A 1 181 ? -1.760 -12.987 6.733 1.00 97.19 181 ASN A C 1
ATOM 1469 O O . ASN A 1 181 ? -2.087 -12.381 7.756 1.00 97.19 181 ASN A O 1
ATOM 1473 N N . THR A 1 182 ? -2.539 -12.955 5.651 1.00 97.19 182 THR A N 1
ATOM 1474 C CA . THR A 1 182 ? -3.766 -12.143 5.540 1.00 97.19 182 THR A CA 1
ATOM 1475 C C . THR A 1 182 ? -4.887 -12.575 6.489 1.00 97.19 182 THR A C 1
ATOM 1477 O O . THR A 1 182 ? -5.754 -11.768 6.815 1.00 97.19 182 THR A O 1
ATOM 1480 N N . GLN A 1 183 ? -4.849 -13.798 7.023 1.00 96.19 183 GLN A N 1
ATOM 1481 C CA . GLN A 1 183 ? -5.751 -14.276 8.078 1.00 96.19 183 GLN A CA 1
ATOM 1482 C C . GLN A 1 183 ? -5.668 -13.450 9.373 1.00 96.19 183 GLN A C 1
ATOM 1484 O O . GLN A 1 183 ? -6.612 -13.435 10.161 1.00 96.19 183 GLN A O 1
ATOM 1489 N N . ASN A 1 184 ? -4.554 -12.746 9.585 1.00 96.12 184 ASN A N 1
ATOM 1490 C CA . ASN A 1 184 ? -4.335 -11.895 10.751 1.00 96.12 184 ASN A CA 1
ATOM 1491 C C . ASN A 1 184 ? -4.817 -10.449 10.546 1.00 96.12 184 ASN A C 1
ATOM 1493 O O . ASN A 1 184 ? -4.737 -9.631 11.466 1.00 96.12 184 ASN A O 1
ATOM 1497 N N . LEU A 1 185 ? -5.305 -10.113 9.353 1.00 97.88 185 LEU A N 1
ATOM 1498 C CA . LEU A 1 185 ? -5.685 -8.758 8.982 1.00 97.88 185 LEU A CA 1
ATOM 1499 C C . LEU A 1 185 ? -7.081 -8.411 9.523 1.00 97.88 185 LEU A C 1
ATOM 1501 O O . LEU A 1 185 ? -8.091 -8.949 9.063 1.00 97.88 185 LEU A O 1
ATOM 1505 N N . LYS A 1 186 ? -7.153 -7.490 10.490 1.00 97.62 186 LYS A N 1
ATOM 1506 C CA . LYS A 1 186 ? -8.422 -7.033 11.085 1.00 97.62 186 LYS A CA 1
ATOM 1507 C C . LYS A 1 186 ? -9.081 -5.930 10.263 1.00 97.62 186 LYS A C 1
ATOM 1509 O O . LYS A 1 186 ? -10.286 -5.978 10.017 1.00 97.62 186 LYS A O 1
ATOM 1514 N N . LEU A 1 187 ? -8.288 -4.939 9.861 1.00 98.31 187 LEU A N 1
ATOM 1515 C CA . LEU A 1 187 ? -8.747 -3.729 9.188 1.00 98.31 187 LEU A CA 1
ATOM 1516 C C . LEU A 1 187 ? -7.822 -3.382 8.024 1.00 98.31 187 LEU A C 1
ATOM 1518 O O . LEU A 1 187 ? -6.601 -3.451 8.155 1.00 98.31 187 LEU A O 1
ATOM 1522 N N . VAL A 1 188 ? -8.416 -2.913 6.931 1.00 98.50 188 VAL A N 1
ATOM 1523 C CA . VAL A 1 188 ? -7.735 -2.093 5.930 1.00 98.50 188 VAL A CA 1
ATOM 1524 C C . VAL A 1 188 ? -8.514 -0.799 5.743 1.00 98.50 188 VAL A C 1
ATOM 1526 O O . VAL A 1 188 ? -9.711 -0.822 5.463 1.00 98.50 188 VAL A O 1
ATOM 1529 N N . TYR A 1 189 ? -7.837 0.328 5.902 1.00 98.31 189 TYR A N 1
ATOM 1530 C CA . TYR A 1 189 ? -8.365 1.648 5.603 1.00 98.31 189 TYR A CA 1
ATOM 1531 C C . TYR A 1 189 ? -7.614 2.212 4.398 1.00 98.31 189 TYR A C 1
ATOM 1533 O O . TYR A 1 189 ? -6.409 2.426 4.496 1.00 98.31 189 TYR A O 1
ATOM 1541 N N . ILE A 1 190 ? -8.303 2.434 3.278 1.00 97.94 190 ILE A N 1
ATOM 1542 C CA . ILE A 1 190 ? -7.723 3.056 2.078 1.00 97.94 190 ILE A CA 1
ATOM 1543 C C . ILE A 1 190 ? -8.162 4.517 1.962 1.00 97.94 190 ILE A C 1
ATOM 1545 O O . ILE A 1 190 ? -9.337 4.840 2.149 1.00 97.94 190 ILE A O 1
ATOM 1549 N N . SER A 1 191 ? -7.219 5.407 1.669 1.00 97.81 191 SER A N 1
ATOM 1550 C CA . SER A 1 191 ? -7.503 6.831 1.474 1.00 97.81 191 SER A CA 1
ATOM 1551 C C . SER A 1 191 ? -6.507 7.484 0.531 1.00 97.81 191 SER A C 1
ATOM 1553 O O . SER A 1 191 ? -5.414 6.975 0.325 1.00 97.81 191 SER A O 1
ATOM 1555 N N . GLY A 1 192 ? -6.869 8.605 -0.074 1.00 96.75 192 GLY A N 1
ATOM 1556 C CA . GLY A 1 192 ? -6.033 9.216 -1.098 1.00 96.75 192 GLY A CA 1
ATOM 1557 C C . GLY A 1 192 ? -6.693 10.401 -1.771 1.00 96.75 192 GLY A C 1
ATOM 1558 O O . GLY A 1 192 ? -7.840 10.743 -1.465 1.00 96.75 192 GLY A O 1
ATOM 1559 N N . TYR A 1 193 ? -5.954 11.025 -2.685 1.00 96.50 193 TYR A N 1
ATOM 1560 C CA . TYR A 1 193 ? -6.537 12.023 -3.575 1.00 96.50 193 TYR A CA 1
ATOM 1561 C C . TYR A 1 193 ? -7.385 11.316 -4.640 1.00 96.50 193 TYR A C 1
ATOM 1563 O O . TYR A 1 193 ? -8.611 11.453 -4.641 1.00 96.50 193 TYR A O 1
ATOM 1571 N N . HIS A 1 194 ? -6.747 10.474 -5.453 1.00 96.75 194 HIS A N 1
ATOM 1572 C CA . HIS A 1 194 ? -7.425 9.642 -6.436 1.00 96.75 194 HIS A CA 1
ATOM 1573 C C . HIS A 1 194 ? -7.980 8.348 -5.834 1.00 96.75 194 HIS A C 1
ATOM 1575 O O . HIS A 1 194 ? -7.501 7.841 -4.814 1.00 96.75 194 HIS A O 1
ATOM 1581 N N . ALA A 1 195 ? -8.994 7.790 -6.493 1.00 94.62 195 ALA A N 1
ATOM 1582 C CA . ALA A 1 195 ? -9.565 6.509 -6.106 1.00 94.62 195 ALA A CA 1
ATOM 1583 C C . ALA A 1 195 ? -8.541 5.371 -6.244 1.00 94.62 195 ALA A C 1
ATOM 1585 O O . ALA A 1 195 ? -7.831 5.261 -7.242 1.00 94.62 195 ALA A O 1
ATOM 1586 N N . SER A 1 196 ? -8.500 4.496 -5.244 1.00 94.88 196 SER A N 1
ATOM 1587 C CA . SER A 1 196 ? -7.687 3.279 -5.242 1.00 94.88 196 SER A CA 1
ATOM 1588 C C . SER A 1 196 ? -8.537 2.070 -4.879 1.00 94.88 196 SER A C 1
ATOM 1590 O O . SER A 1 196 ? -9.606 2.203 -4.278 1.00 94.88 196 SER A O 1
ATOM 1592 N N . ASP A 1 197 ? -8.057 0.882 -5.232 1.00 95.44 197 ASP A N 1
ATOM 1593 C CA . ASP A 1 197 ? -8.782 -0.371 -5.018 1.00 95.44 197 ASP A CA 1
ATOM 1594 C C . ASP A 1 197 ? -7.887 -1.437 -4.377 1.00 95.44 197 ASP A C 1
ATOM 1596 O O . ASP A 1 197 ? -6.662 -1.316 -4.379 1.00 95.44 197 ASP A O 1
ATOM 1600 N N . ILE A 1 198 ? -8.494 -2.484 -3.820 1.00 95.81 198 ILE A N 1
ATOM 1601 C CA . ILE A 1 198 ? -7.792 -3.634 -3.243 1.00 95.81 198 ILE A CA 1
ATOM 1602 C C . ILE A 1 198 ? -8.135 -4.884 -4.048 1.00 95.81 198 ILE A C 1
ATOM 1604 O O . ILE A 1 198 ? -9.304 -5.244 -4.195 1.00 95.81 198 ILE A O 1
ATOM 1608 N N . VAL A 1 199 ? -7.106 -5.590 -4.516 1.00 93.12 199 VAL A N 1
ATOM 1609 C CA . VAL A 1 199 ? -7.251 -6.809 -5.316 1.00 93.12 199 VAL A CA 1
ATOM 1610 C C . VAL A 1 199 ? -6.272 -7.885 -4.824 1.00 93.12 199 VAL A C 1
ATOM 1612 O O . VAL A 1 199 ? -5.087 -7.605 -4.695 1.00 93.12 199 VAL A O 1
ATOM 1615 N N . PRO A 1 200 ? -6.709 -9.136 -4.589 1.00 93.56 200 PRO A N 1
ATOM 1616 C CA . PRO A 1 200 ? -8.091 -9.602 -4.642 1.00 93.56 200 PRO A CA 1
ATOM 1617 C C . PRO A 1 200 ? -8.912 -9.096 -3.447 1.00 93.56 200 PRO A C 1
ATOM 1619 O O . PRO A 1 200 ? -8.383 -8.540 -2.484 1.00 93.56 200 PRO A O 1
ATOM 1622 N N . ARG A 1 201 ? -10.226 -9.341 -3.491 1.00 93.69 201 ARG A N 1
ATOM 1623 C CA . ARG A 1 201 ? -11.110 -9.097 -2.348 1.00 93.69 201 ARG A CA 1
ATOM 1624 C C . ARG A 1 201 ? -10.609 -9.869 -1.122 1.00 93.69 201 ARG A C 1
ATOM 1626 O O . ARG A 1 201 ? -10.352 -11.069 -1.196 1.00 93.69 201 ARG A O 1
ATOM 1633 N N . LEU A 1 202 ? -10.510 -9.169 0.005 1.00 95.75 202 LEU A N 1
ATOM 1634 C CA . LEU A 1 202 ? -10.057 -9.730 1.277 1.00 95.75 202 LEU A CA 1
ATOM 1635 C C . LEU A 1 202 ? -11.130 -10.618 1.926 1.00 95.75 202 LEU A C 1
ATOM 1637 O O . LEU A 1 202 ? -12.306 -10.583 1.554 1.00 95.75 202 LEU A O 1
ATOM 1641 N N . SER A 1 203 ? -10.716 -11.400 2.928 1.00 94.81 203 SER A N 1
ATOM 1642 C CA . SER A 1 203 ? -11.622 -12.211 3.750 1.00 94.81 203 SER A CA 1
ATOM 1643 C C . SER A 1 203 ? -12.762 -11.366 4.327 1.00 94.81 203 SER A C 1
ATOM 1645 O O . SER A 1 203 ? -12.554 -10.227 4.741 1.00 94.81 203 SER A O 1
ATOM 1647 N N . SER A 1 204 ? -13.956 -11.948 4.458 1.00 92.31 204 SER A N 1
ATOM 1648 C CA . SER A 1 204 ? -15.111 -11.292 5.090 1.00 92.31 204 SER A CA 1
ATOM 1649 C C . SER A 1 204 ? -14.882 -10.923 6.562 1.00 92.31 204 SER A C 1
ATOM 1651 O O . SER A 1 204 ? -15.618 -10.102 7.114 1.00 92.31 204 SER A O 1
ATOM 1653 N N . SER A 1 205 ? -13.885 -11.536 7.210 1.00 94.81 205 SER A N 1
ATOM 1654 C CA . SER A 1 205 ? -13.444 -11.180 8.562 1.00 94.81 205 SER A CA 1
ATOM 1655 C C . SER A 1 205 ? -12.686 -9.852 8.610 1.00 94.81 205 SER A C 1
ATOM 1657 O O . SER A 1 205 ? -12.699 -9.191 9.647 1.00 94.81 205 SER A O 1
ATOM 1659 N N . THR A 1 206 ? -12.048 -9.449 7.510 1.00 97.25 206 THR A N 1
ATOM 1660 C CA . THR A 1 206 ? -11.325 -8.183 7.406 1.00 97.25 206 THR A CA 1
ATOM 1661 C C . THR A 1 206 ? -12.307 -7.070 7.076 1.00 97.25 206 THR A C 1
ATOM 1663 O O . THR A 1 206 ? -13.026 -7.123 6.079 1.00 97.25 206 THR A O 1
ATOM 1666 N N . LYS A 1 207 ? -12.350 -6.035 7.914 1.00 97.12 207 LYS A N 1
ATOM 1667 C CA . LYS A 1 207 ? -13.126 -4.835 7.601 1.00 97.12 207 LYS A CA 1
ATOM 1668 C C . LYS A 1 207 ? -12.322 -3.958 6.656 1.00 97.12 207 LYS A C 1
ATOM 1670 O O . LYS A 1 207 ? -11.162 -3.668 6.927 1.00 97.12 207 LYS A O 1
ATOM 1675 N N . THR A 1 208 ? -12.944 -3.519 5.572 1.00 97.69 208 THR A N 1
ATOM 1676 C CA . THR A 1 208 ? -12.311 -2.616 4.614 1.00 97.69 208 THR A CA 1
ATOM 1677 C C . THR A 1 208 ? -13.117 -1.336 4.540 1.00 97.69 208 THR A C 1
ATOM 1679 O O . THR A 1 208 ? -14.303 -1.377 4.215 1.00 97.69 208 THR A O 1
ATOM 1682 N N . TYR A 1 209 ? -12.479 -0.215 4.853 1.00 97.50 209 TYR A N 1
ATOM 1683 C CA . TYR A 1 209 ? -13.074 1.111 4.752 1.00 97.50 209 TYR A CA 1
ATOM 1684 C C . TYR A 1 209 ? -12.320 1.943 3.729 1.00 97.50 209 TYR A C 1
ATOM 1686 O O . TYR A 1 209 ? -11.110 1.789 3.575 1.00 97.50 209 TYR A O 1
ATOM 1694 N N . SER A 1 210 ? -13.036 2.842 3.064 1.00 97.06 210 SER A N 1
ATOM 1695 C CA . SER A 1 210 ? -12.444 3.777 2.117 1.00 97.06 210 SER A CA 1
ATOM 1696 C C . SER A 1 210 ? -12.971 5.186 2.320 1.00 97.06 210 SER A C 1
ATOM 1698 O O . SER A 1 210 ? -14.177 5.362 2.531 1.00 97.06 210 SER A O 1
ATOM 1700 N N . ASN A 1 211 ? -12.098 6.177 2.167 1.00 96.50 211 ASN A N 1
ATOM 1701 C CA . ASN A 1 211 ? -12.522 7.528 1.829 1.00 96.50 211 ASN A CA 1
ATOM 1702 C C . ASN A 1 211 ? -11.468 8.232 0.976 1.00 96.50 211 ASN A C 1
ATOM 1704 O O . ASN A 1 211 ? -10.301 8.262 1.346 1.00 96.50 211 ASN A O 1
ATOM 1708 N N . PHE A 1 212 ? -11.883 8.814 -0.139 1.00 97.19 212 PHE A N 1
ATOM 1709 C CA . PHE A 1 212 ? -11.003 9.477 -1.094 1.00 97.19 212 PHE A CA 1
ATOM 1710 C C . PHE A 1 212 ? -11.499 10.904 -1.327 1.00 97.19 212 PHE A C 1
ATOM 1712 O O . PHE A 1 212 ? -12.651 11.220 -1.022 1.00 97.19 212 PHE A O 1
ATOM 1719 N N . TYR A 1 213 ? -10.624 11.783 -1.821 1.00 96.50 213 TYR A N 1
ATOM 1720 C CA . TYR A 1 213 ? -11.074 13.091 -2.300 1.00 96.50 213 TYR A CA 1
ATOM 1721 C C . TYR A 1 213 ? -11.994 12.921 -3.514 1.00 96.50 213 TYR A C 1
ATOM 1723 O O . TYR A 1 213 ? -13.062 13.530 -3.584 1.00 96.50 213 TYR A O 1
ATOM 1731 N N . GLU A 1 214 ? -11.601 12.044 -4.437 1.00 94.12 214 GLU A N 1
ATOM 1732 C CA . GLU A 1 214 ? -12.454 11.571 -5.523 1.00 94.12 214 GLU A CA 1
ATOM 1733 C C . GLU A 1 214 ? -13.435 10.479 -5.063 1.00 94.12 214 GLU A C 1
ATOM 1735 O O . GLU A 1 214 ? -13.359 9.953 -3.955 1.00 94.12 214 GLU A O 1
ATOM 1740 N N . ALA A 1 215 ? -14.400 10.122 -5.912 1.00 89.81 215 ALA A N 1
ATOM 1741 C CA . ALA A 1 215 ? -15.344 9.054 -5.592 1.00 89.81 215 ALA A CA 1
ATOM 1742 C C . ALA A 1 215 ? -14.638 7.686 -5.517 1.00 89.81 215 ALA A C 1
ATOM 1744 O O . ALA A 1 215 ? -13.832 7.349 -6.378 1.00 89.81 215 ALA A O 1
ATOM 1745 N N . THR A 1 216 ? -14.974 6.871 -4.513 1.00 88.88 216 THR A N 1
ATOM 1746 C CA . THR A 1 216 ? -14.403 5.521 -4.358 1.00 88.88 216 THR A CA 1
ATOM 1747 C C . THR A 1 216 ? -14.779 4.597 -5.522 1.00 88.88 216 THR A C 1
ATOM 1749 O O . THR A 1 216 ? -15.932 4.564 -5.955 1.00 88.88 216 THR A O 1
ATOM 1752 N N . THR A 1 217 ? -13.820 3.800 -5.994 1.00 88.19 217 THR A N 1
ATOM 1753 C CA . THR A 1 217 ? -14.031 2.721 -6.977 1.00 88.19 217 THR A CA 1
ATOM 1754 C C . THR A 1 217 ? -14.101 1.336 -6.326 1.00 88.19 217 THR A C 1
ATOM 1756 O O . THR A 1 217 ? -14.418 0.354 -6.996 1.00 88.19 217 THR A O 1
ATOM 1759 N N . CYS A 1 218 ? -13.836 1.235 -5.019 1.00 89.50 218 CYS A N 1
ATOM 1760 C CA . CYS A 1 218 ? -13.826 -0.032 -4.297 1.00 89.50 218 CYS A CA 1
ATOM 1761 C C . CYS A 1 218 ? -15.255 -0.505 -3.985 1.00 89.50 218 CYS A C 1
ATOM 1763 O O . CYS A 1 218 ? -15.885 -0.081 -3.014 1.00 89.50 218 CYS A O 1
ATOM 1765 N N . SER A 1 219 ? -15.755 -1.437 -4.797 1.00 90.25 219 SER A N 1
ATOM 1766 C CA . SER A 1 219 ? -17.143 -1.932 -4.740 1.00 90.25 219 SER A CA 1
ATOM 1767 C C . SER A 1 219 ? -17.545 -2.628 -3.431 1.00 90.25 219 SER A C 1
ATOM 1769 O O . SER A 1 219 ? -18.733 -2.743 -3.135 1.00 90.25 219 SER A O 1
ATOM 1771 N N . PHE A 1 220 ? -16.579 -3.108 -2.643 1.00 92.44 220 PHE A N 1
ATOM 1772 C CA . PHE A 1 220 ? -16.823 -3.810 -1.378 1.00 92.44 220 PHE A CA 1
ATOM 1773 C C . PHE A 1 220 ? -16.344 -3.034 -0.145 1.00 92.44 220 PHE A C 1
ATOM 1775 O O . PHE A 1 220 ? -16.476 -3.536 0.974 1.00 92.44 220 PHE A O 1
ATOM 1782 N N . CYS A 1 221 ? -15.786 -1.835 -0.330 1.00 94.62 221 CYS A N 1
ATOM 1783 C CA . CYS A 1 221 ? -15.348 -0.997 0.773 1.00 94.62 221 CYS A CA 1
ATOM 1784 C C . CYS 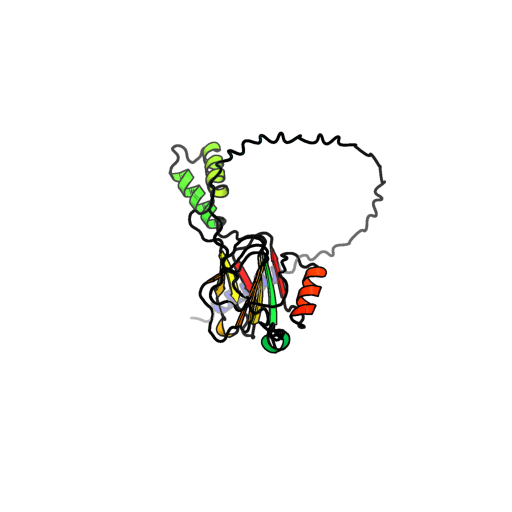A 1 221 ? -16.541 -0.327 1.454 1.00 94.62 221 CYS A C 1
ATOM 1786 O O . CYS A 1 221 ? -17.490 0.131 0.819 1.00 94.62 221 CYS A O 1
ATOM 1788 N N . LEU A 1 222 ? -16.471 -0.232 2.778 1.00 95.00 222 LEU A N 1
ATOM 1789 C CA . LEU A 1 222 ? -17.422 0.524 3.576 1.00 95.00 222 LEU A CA 1
ATOM 1790 C C . LEU A 1 222 ? -17.034 2.008 3.564 1.00 95.00 222 LEU A C 1
ATOM 1792 O O . LEU A 1 222 ? -15.871 2.363 3.752 1.00 95.00 222 LEU A O 1
ATOM 1796 N N . GLY A 1 223 ? -18.013 2.895 3.391 1.00 92.06 223 GLY A N 1
ATOM 1797 C CA . GLY A 1 223 ? -17.773 4.334 3.500 1.00 92.06 223 GLY A CA 1
ATOM 1798 C C . GLY A 1 223 ? -17.463 4.745 4.942 1.00 92.06 223 GLY A C 1
ATOM 1799 O O . GLY A 1 223 ? -18.226 4.407 5.857 1.00 92.06 223 GLY A O 1
ATOM 1800 N N . SER A 1 224 ? -16.384 5.503 5.119 1.00 92.38 224 SER A N 1
ATOM 1801 C CA . SER A 1 224 ? -15.983 6.115 6.390 1.00 92.38 224 SER A CA 1
ATOM 1802 C C . SER A 1 224 ? -16.527 7.541 6.537 1.00 92.38 224 SER A C 1
ATOM 1804 O O . SER A 1 224 ? -16.855 8.200 5.555 1.00 92.38 224 SER A O 1
ATOM 1806 N N . ASP A 1 225 ? -16.634 8.007 7.773 1.00 91.62 225 ASP A N 1
ATOM 1807 C CA . ASP A 1 225 ? -16.892 9.398 8.167 1.00 91.62 225 ASP A CA 1
ATOM 1808 C C . ASP A 1 225 ? -15.605 10.222 8.352 1.00 91.62 225 ASP A C 1
ATOM 1810 O O . ASP A 1 225 ? -15.656 11.452 8.374 1.00 91.62 225 ASP A O 1
ATOM 1814 N N . ILE A 1 226 ? -14.451 9.561 8.466 1.00 94.12 226 ILE A N 1
ATOM 1815 C CA . ILE A 1 226 ? -13.137 10.208 8.495 1.00 94.12 226 ILE A CA 1
ATOM 1816 C C . ILE A 1 226 ? -12.924 10.950 7.170 1.00 94.12 226 ILE A C 1
ATOM 1818 O O . ILE A 1 226 ? -12.958 10.285 6.137 1.00 94.12 226 ILE A O 1
ATOM 1822 N N . PRO A 1 227 ? -12.653 12.271 7.160 1.00 94.25 227 PRO A N 1
ATOM 1823 C CA . PRO A 1 227 ? -12.283 13.004 5.950 1.00 94.25 227 PRO A CA 1
ATOM 1824 C C . PRO A 1 227 ? -11.096 12.363 5.232 1.00 94.25 227 PRO A C 1
ATOM 1826 O O . PRO A 1 227 ? -10.217 11.799 5.885 1.00 94.25 227 PRO A O 1
ATOM 1829 N N . TYR A 1 228 ? -11.037 12.480 3.904 1.00 93.94 228 TYR A N 1
ATOM 1830 C CA . TYR A 1 228 ? -9.883 11.982 3.161 1.00 93.94 228 TYR A CA 1
ATOM 1831 C C . TYR A 1 228 ? -8.585 12.591 3.717 1.00 93.94 228 TYR A C 1
ATOM 1833 O O . TYR A 1 228 ? -8.526 13.755 4.130 1.00 93.94 228 TYR A O 1
ATOM 1841 N N . PHE A 1 229 ? -7.535 11.786 3.732 1.00 96.75 229 PHE A N 1
ATOM 1842 C CA . PHE A 1 229 ? -6.188 12.241 4.036 1.00 96.75 229 PHE A CA 1
ATOM 1843 C C . PHE A 1 229 ? -5.164 11.389 3.296 1.00 96.75 229 PHE A C 1
ATOM 1845 O O . PHE A 1 229 ? -5.425 10.253 2.900 1.00 96.75 229 PHE A O 1
ATOM 1852 N N . TYR A 1 230 ? -3.987 11.961 3.108 1.00 97.00 230 TYR A N 1
ATOM 1853 C CA . TYR A 1 230 ? -2.900 11.342 2.377 1.00 97.00 230 TYR A CA 1
ATOM 1854 C C . TYR A 1 230 ? -1.566 11.860 2.910 1.00 97.00 230 TYR A C 1
ATOM 1856 O O . TYR A 1 230 ? -1.466 13.009 3.346 1.00 97.00 230 TYR A O 1
ATOM 1864 N N . GLY A 1 231 ? -0.545 11.011 2.841 1.00 96.69 231 GLY A N 1
ATOM 1865 C CA . GLY A 1 231 ? 0.845 11.408 2.994 1.00 96.69 231 GLY A CA 1
ATOM 1866 C C . GLY A 1 231 ? 1.772 10.208 2.858 1.00 96.69 231 GLY A C 1
ATOM 1867 O O . GLY A 1 231 ? 1.472 9.130 3.361 1.00 96.69 231 GLY A O 1
ATOM 1868 N N . TYR A 1 232 ? 2.907 10.392 2.197 1.00 96.25 232 TYR A N 1
ATOM 1869 C CA . TYR A 1 232 ? 3.982 9.396 2.115 1.00 96.25 232 TYR A CA 1
ATOM 1870 C C . TYR A 1 232 ? 5.206 9.802 2.946 1.00 96.25 232 TYR A C 1
ATOM 1872 O O . TYR A 1 232 ? 6.169 9.052 3.047 1.00 96.25 232 TYR A O 1
ATOM 1880 N N . GLU A 1 233 ? 5.165 10.968 3.589 1.00 97.00 233 GLU A N 1
ATOM 1881 C CA . GLU A 1 233 ? 6.177 11.422 4.538 1.00 97.00 233 GLU A CA 1
ATOM 1882 C C . GLU A 1 233 ? 5.639 11.336 5.964 1.00 97.00 233 GLU A C 1
ATOM 1884 O O . GLU A 1 233 ? 4.463 11.609 6.223 1.00 97.00 233 GLU A O 1
ATOM 1889 N N . ASN A 1 234 ? 6.509 10.977 6.908 1.00 96.69 234 ASN A N 1
ATOM 1890 C CA . ASN A 1 234 ? 6.152 10.878 8.318 1.00 96.69 234 ASN A CA 1
ATOM 1891 C C . ASN A 1 234 ? 6.084 12.273 8.969 1.00 96.69 234 ASN A C 1
ATOM 1893 O O . ASN A 1 234 ? 6.977 12.663 9.722 1.00 96.69 234 ASN A O 1
ATOM 1897 N N . SER A 1 235 ? 5.047 13.044 8.639 1.00 96.81 235 SER A N 1
ATOM 1898 C CA . SER A 1 235 ? 4.846 14.400 9.155 1.00 96.81 235 SER A CA 1
ATOM 1899 C C . SER A 1 235 ? 4.019 14.416 10.447 1.00 96.81 235 SER A C 1
ATOM 1901 O O . SER A 1 235 ? 3.187 13.541 10.699 1.00 96.81 235 SER A O 1
ATOM 1903 N N . GLY A 1 236 ? 4.208 15.453 11.270 1.00 96.88 236 GLY A N 1
ATOM 1904 C CA . GLY A 1 236 ? 3.441 15.628 12.509 1.00 96.88 236 GLY A CA 1
ATOM 1905 C C . GLY A 1 236 ? 1.932 15.797 12.282 1.00 96.88 236 GLY A C 1
ATOM 1906 O O . GLY A 1 236 ? 1.138 15.307 13.085 1.00 96.88 236 GLY A O 1
ATOM 1907 N N . ASP A 1 237 ? 1.526 16.433 11.177 1.00 95.94 237 ASP A N 1
ATOM 1908 C CA . ASP A 1 237 ? 0.112 16.568 10.788 1.00 95.94 237 ASP A CA 1
ATOM 1909 C C . ASP A 1 237 ? -0.515 15.200 10.485 1.00 95.94 237 ASP A C 1
ATOM 1911 O O . ASP A 1 237 ? -1.582 14.866 11.006 1.00 95.94 237 ASP A O 1
ATOM 1915 N N . LEU A 1 238 ? 0.186 14.364 9.714 1.00 96.50 238 LEU A N 1
ATOM 1916 C CA . LEU A 1 238 ? -0.278 13.022 9.381 1.00 96.50 238 LEU A CA 1
ATOM 1917 C C . LEU A 1 238 ? -0.406 12.141 10.629 1.00 96.50 238 LEU A C 1
ATOM 1919 O O . LEU A 1 238 ? -1.449 11.522 10.843 1.00 96.50 238 LEU A O 1
ATOM 1923 N N . GLN A 1 239 ? 0.616 12.132 11.488 1.00 96.69 2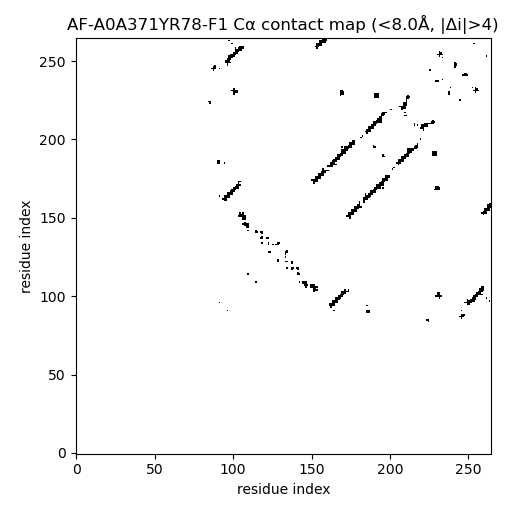39 GLN A N 1
ATOM 1924 C CA . GLN A 1 239 ? 0.583 11.408 12.764 1.00 96.69 239 GLN A CA 1
ATOM 1925 C C . GLN A 1 239 ? -0.580 11.873 13.649 1.00 96.69 239 GLN A C 1
ATOM 1927 O O . GLN A 1 239 ? -1.288 11.049 14.231 1.00 96.69 239 GLN A O 1
ATOM 1932 N N . SER A 1 240 ? -0.828 13.185 13.703 1.00 95.62 240 SER A N 1
ATOM 1933 C CA . SER A 1 240 ? -1.932 13.762 14.477 1.00 95.62 240 SER A CA 1
ATOM 1934 C C . SER A 1 240 ? -3.296 13.316 13.951 1.00 95.62 240 SER A C 1
ATOM 1936 O O . SER A 1 240 ? -4.146 12.922 14.749 1.00 95.62 240 SER A O 1
ATOM 1938 N N . LYS A 1 241 ? -3.502 13.295 12.627 1.00 95.75 241 LYS A N 1
ATOM 1939 C CA . LYS A 1 241 ? -4.732 12.776 12.000 1.00 95.75 241 LYS A CA 1
ATOM 1940 C C . LYS A 1 241 ? -4.940 11.295 12.308 1.00 95.75 241 LYS A C 1
ATOM 1942 O O . LYS A 1 241 ? -6.027 10.899 12.727 1.00 95.75 241 LYS A O 1
ATOM 1947 N N . ILE A 1 242 ? -3.900 10.475 12.167 1.00 96.44 242 ILE A N 1
ATOM 1948 C CA . ILE A 1 242 ? -3.979 9.038 12.462 1.00 96.44 242 ILE A CA 1
ATOM 1949 C C . ILE A 1 242 ? -4.334 8.817 13.936 1.00 96.44 242 ILE A C 1
ATOM 1951 O O . ILE A 1 242 ? -5.298 8.114 14.245 1.00 96.44 242 ILE A O 1
ATOM 1955 N N . GLN A 1 243 ? -3.634 9.486 14.853 1.00 95.62 243 GLN A N 1
ATOM 1956 C CA . GLN A 1 243 ? -3.925 9.400 16.282 1.00 95.62 243 GLN A CA 1
ATOM 1957 C C . GLN A 1 243 ? -5.333 9.919 16.607 1.00 95.62 243 GLN A C 1
ATOM 1959 O O . GLN A 1 243 ? -6.019 9.354 17.460 1.00 95.62 243 GLN A O 1
ATOM 1964 N N . GLN A 1 244 ? -5.795 10.973 15.930 1.00 95.69 244 GLN A N 1
ATOM 1965 C CA . GLN A 1 244 ? -7.131 11.530 16.111 1.00 95.69 244 GLN A CA 1
ATOM 1966 C C . GLN A 1 244 ? -8.221 10.526 15.734 1.00 95.69 244 GLN A C 1
ATOM 1968 O O . GLN A 1 244 ? -9.179 10.398 16.499 1.00 95.69 244 GLN A O 1
ATOM 1973 N N . TYR A 1 245 ? -8.094 9.840 14.599 1.00 96.25 245 TYR A N 1
ATOM 1974 C CA . TYR A 1 245 ? -9.157 8.985 14.068 1.00 96.25 245 TYR A CA 1
ATOM 1975 C C . TYR A 1 245 ? -9.097 7.546 14.581 1.00 96.25 245 TYR A C 1
ATOM 1977 O O . TYR A 1 245 ? -10.127 6.975 14.932 1.00 96.25 245 TYR A O 1
ATOM 1985 N N . PHE A 1 246 ? -7.900 6.970 14.685 1.00 97.00 246 PHE A N 1
ATOM 1986 C CA . PHE A 1 246 ? -7.723 5.568 15.068 1.00 97.00 246 PHE A CA 1
ATOM 1987 C C . PHE A 1 246 ? -7.503 5.389 16.573 1.00 97.00 246 PHE A C 1
ATOM 1989 O O . PHE A 1 246 ? -7.693 4.288 17.085 1.00 97.00 246 PHE A O 1
ATOM 1996 N N . LYS A 1 247 ? -7.145 6.463 17.300 1.00 96.44 247 LYS A N 1
ATOM 1997 C CA . LYS A 1 247 ? -6.890 6.472 18.758 1.00 96.44 247 LYS A CA 1
ATOM 1998 C C . LYS A 1 247 ? -5.866 5.424 19.225 1.00 96.44 247 LYS A C 1
ATOM 2000 O O . LYS A 1 247 ? -5.839 5.081 20.408 1.00 96.44 247 LYS A O 1
ATOM 2005 N N . THR A 1 248 ? -5.016 4.970 18.311 1.00 93.69 248 THR A N 1
ATOM 2006 C CA . THR A 1 248 ? -3.969 3.968 18.516 1.00 93.69 248 THR A CA 1
ATOM 2007 C C . THR A 1 248 ? -2.698 4.485 17.847 1.00 93.69 248 THR A C 1
ATOM 2009 O O . THR A 1 248 ? -2.777 4.917 16.693 1.00 93.69 248 THR A O 1
ATOM 2012 N N . PRO A 1 249 ? -1.544 4.463 18.535 1.00 93.44 249 PRO A N 1
ATOM 2013 C CA . PRO A 1 249 ? -0.287 4.881 17.931 1.00 93.44 249 PRO A CA 1
ATOM 2014 C C . PRO A 1 249 ? 0.111 3.928 16.801 1.00 93.44 249 PRO A C 1
ATOM 2016 O O . PRO A 1 249 ? -0.181 2.732 16.849 1.00 93.44 249 PRO A O 1
ATOM 2019 N N . LEU A 1 250 ? 0.817 4.450 15.799 1.00 97.31 250 LEU A N 1
ATOM 2020 C CA . LEU A 1 250 ? 1.380 3.611 14.748 1.00 97.31 250 LEU A CA 1
ATOM 2021 C C . LEU A 1 250 ? 2.465 2.690 15.305 1.00 97.31 250 LEU A C 1
ATOM 2023 O O . LEU A 1 250 ? 3.389 3.129 15.986 1.00 97.31 250 LEU A O 1
ATOM 2027 N N . THR A 1 251 ? 2.378 1.416 14.943 1.00 98.00 251 THR A N 1
ATOM 2028 C CA . THR A 1 251 ? 3.439 0.430 15.141 1.00 98.00 251 THR A CA 1
ATOM 2029 C C . THR A 1 251 ? 4.573 0.653 14.144 1.00 98.00 251 THR A C 1
ATOM 2031 O O . THR A 1 251 ? 5.742 0.588 14.514 1.00 98.00 251 THR A O 1
ATOM 2034 N N . SER A 1 252 ? 4.250 0.961 12.884 1.00 98.19 252 SER A N 1
ATOM 2035 C CA . SER A 1 252 ? 5.252 1.339 11.883 1.00 98.19 252 SER A CA 1
ATOM 2036 C C . SER A 1 252 ? 4.695 2.297 10.838 1.00 98.19 252 SER A C 1
ATOM 2038 O O . SER A 1 252 ? 3.518 2.224 10.482 1.00 98.19 252 SER A O 1
ATOM 2040 N N . PHE A 1 253 ? 5.583 3.104 10.265 1.00 98.25 253 PHE A N 1
ATOM 2041 C CA . PHE A 1 253 ? 5.315 3.953 9.112 1.00 98.25 253 PHE A CA 1
ATOM 2042 C C . PHE A 1 253 ? 6.238 3.556 7.956 1.00 98.25 253 PHE A C 1
ATOM 2044 O O . PHE A 1 253 ? 7.452 3.491 8.142 1.00 98.25 253 PHE A O 1
ATOM 2051 N N . GLN A 1 254 ? 5.675 3.309 6.775 1.00 98.44 254 GLN A N 1
ATOM 2052 C CA . GLN A 1 254 ? 6.422 3.057 5.544 1.00 98.44 254 GLN A CA 1
ATOM 2053 C C . GLN A 1 254 ? 5.900 3.974 4.446 1.00 98.44 254 GLN A C 1
ATOM 2055 O O . GLN A 1 254 ? 4.767 3.841 3.994 1.00 98.44 254 GLN A O 1
ATOM 2060 N N . GLY A 1 255 ? 6.730 4.927 4.045 1.00 97.50 255 GLY A N 1
ATOM 2061 C CA . GLY A 1 255 ? 6.359 5.964 3.102 1.00 97.50 255 GLY A CA 1
ATOM 2062 C C . GLY A 1 255 ? 7.397 6.108 1.999 1.00 97.50 255 GLY A C 1
ATOM 2063 O O . GLY A 1 255 ? 8.593 6.069 2.288 1.00 97.50 255 GLY A O 1
ATOM 2064 N N . ALA A 1 256 ? 6.958 6.236 0.750 1.00 97.44 256 ALA A N 1
ATOM 2065 C CA . ALA A 1 256 ? 7.842 6.409 -0.400 1.00 97.44 256 ALA A CA 1
ATOM 2066 C C . ALA A 1 256 ? 7.175 7.254 -1.488 1.00 97.44 256 ALA A C 1
ATOM 2068 O O . ALA A 1 256 ? 5.955 7.272 -1.601 1.00 97.44 256 ALA A O 1
ATOM 2069 N N . TYR A 1 257 ? 7.974 7.919 -2.323 1.00 96.31 257 TYR A N 1
ATOM 2070 C CA . TYR A 1 257 ? 7.434 8.545 -3.528 1.00 96.31 257 TYR A CA 1
ATOM 2071 C C . TYR A 1 257 ? 6.857 7.466 -4.459 1.00 96.31 257 TYR A C 1
ATOM 2073 O O . TYR A 1 257 ? 5.664 7.453 -4.722 1.00 96.31 257 TYR A O 1
ATOM 2081 N N . SER A 1 258 ? 7.645 6.462 -4.836 1.00 94.50 258 SER A N 1
ATOM 2082 C CA . SER A 1 258 ? 7.147 5.329 -5.617 1.00 94.50 258 SER A CA 1
ATOM 2083 C C . SER A 1 258 ? 7.459 3.995 -4.943 1.00 94.50 258 SER A C 1
ATOM 2085 O O . SER A 1 258 ? 8.499 3.829 -4.298 1.00 94.50 258 SER A O 1
ATOM 2087 N N . ALA A 1 259 ? 6.541 3.032 -5.050 1.00 94.81 259 ALA A N 1
ATOM 2088 C CA . ALA A 1 259 ? 6.758 1.684 -4.533 1.00 94.81 259 ALA A CA 1
ATOM 2089 C C . ALA A 1 259 ? 6.052 0.613 -5.368 1.00 94.81 259 ALA A C 1
ATOM 2091 O O . ALA A 1 259 ? 5.056 0.866 -6.038 1.00 94.81 259 ALA A O 1
ATOM 2092 N N . LYS A 1 260 ? 6.567 -0.616 -5.276 1.00 94.12 260 LYS A N 1
ATOM 2093 C CA . LYS A 1 260 ? 5.946 -1.829 -5.830 1.00 94.12 260 LYS A CA 1
ATOM 2094 C C . LYS A 1 260 ? 5.704 -2.871 -4.755 1.00 94.12 260 LYS A C 1
ATOM 2096 O O . LYS A 1 260 ? 4.697 -3.565 -4.809 1.00 94.12 260 LYS A O 1
ATOM 2101 N N . ASN A 1 261 ? 6.621 -2.989 -3.796 1.00 95.81 261 ASN A N 1
ATOM 2102 C CA . ASN A 1 261 ? 6.537 -3.950 -2.704 1.00 95.81 261 ASN A CA 1
ATOM 2103 C C . ASN A 1 261 ? 6.809 -3.245 -1.375 1.00 95.81 261 ASN A C 1
ATOM 2105 O O . ASN A 1 261 ? 7.764 -2.476 -1.272 1.00 95.81 261 ASN A O 1
ATOM 2109 N N . VAL A 1 262 ? 5.999 -3.550 -0.368 1.00 97.50 262 VAL A N 1
ATOM 2110 C CA . VAL A 1 262 ? 6.107 -3.048 1.007 1.00 97.50 262 VAL A CA 1
ATOM 2111 C C . VAL A 1 262 ? 5.966 -4.238 1.955 1.00 97.50 262 VAL A C 1
ATOM 2113 O O . VAL A 1 262 ? 5.177 -5.141 1.679 1.00 97.50 262 VAL A O 1
ATOM 2116 N N . TYR A 1 263 ? 6.714 -4.268 3.060 1.00 98.12 263 TYR A N 1
ATOM 2117 C CA . TYR A 1 263 ? 6.783 -5.435 3.948 1.00 98.12 263 TYR A CA 1
ATOM 2118 C C . TYR A 1 263 ? 6.406 -5.073 5.384 1.00 98.12 263 TYR A C 1
ATOM 2120 O O . TYR A 1 263 ? 7.043 -4.227 6.003 1.00 98.12 263 TYR A O 1
ATOM 2128 N N . ILE A 1 264 ? 5.389 -5.734 5.928 1.00 98.06 264 ILE A N 1
ATOM 2129 C CA . ILE A 1 264 ? 4.920 -5.587 7.309 1.00 98.06 264 ILE A CA 1
ATOM 2130 C C . ILE A 1 264 ? 5.466 -6.759 8.123 1.00 98.06 264 ILE A C 1
ATOM 2132 O O . ILE A 1 264 ? 5.020 -7.895 7.939 1.00 98.06 264 ILE A O 1
ATOM 2136 N N . ASN A 1 265 ? 6.444 -6.486 8.987 1.00 94.69 265 ASN A N 1
ATOM 2137 C CA . ASN A 1 265 ? 7.153 -7.492 9.783 1.00 94.69 265 ASN A CA 1
ATOM 2138 C C . ASN A 1 265 ? 6.673 -7.516 11.230 1.00 94.69 265 ASN A C 1
ATOM 2140 O O . ASN A 1 265 ? 6.423 -6.415 11.766 1.00 94.69 265 ASN A O 1
#

Sequence (265 aa):
MFKNWIFVHFFWIVLVLALIQTEQKPITNEITTSQLETVNTARQINVRTPTSERDESFSTTNTTHTASNAPISINQNQATEKKSLINFKDIIADSELHYVGVYESNAREYTQTEQRQRKTECESQANNPHSSKVASDCWHYAYRAEKKNVEDTVTVHINSHRKVSLILTSYDPVKWVIQGNTQNLKLVYISGYHASDIVPRLSSSTKTYSNFYEATTCSFCLGSDIPYFYGYENSGDLQSKIQQYFKTPLTSFQGAYSAKNVYIN

Radius of gyration: 30.41 Å; Cα contacts (8 Å, |Δi|>4): 389; chains: 1; bounding box: 90×86×56 Å

Foldseek 3Di:
DPDPPVVVVVVVVVVVVVVPPDDDDDDDDDPDDDDDDDDDDDDDDDDDDDDDDDDDDDDDDDDDDDDDDDDDPDPPPPDPPPPDADQLQVLQPQAAEEEEAEAFAPQFFDDPVQLVVQLVVQLVPDPHSPDPVSSVVSNCVSGVGTHPPGAREAEEEEPDPTQYEYEYEYADEYEYEYDHPLVSYREYEYAYADEYEYPPDGDPNYAAAYDYVDDHPYPPHDYHPQHGDHDLDPDPVVQCSCCVRNVDHHPYYHGDHYHHYHYHD